Protein 3Q1N (pdb70)

Structure (mmCIF, N/CA/C/O backbone):
data_3Q1N
#
_entry.id   3Q1N
#
_cell.length_a   49.152
_cell.length_b   67.076
_cell.length_c   93.978
_cell.angle_alpha   90.00
_cell.angle_beta   90.00
_cell.angle_gamma   90.00
#
_symmetry.space_group_name_H-M   'P 21 21 21'
#
loop_
_entity.id
_entity.type
_entity.pdbx_description
1 polymer 'Galactose mutarotase related enzyme'
2 non-polymer 'NITRATE ION'
3 non-polymer 'CHLORIDE ION'
4 non-polymer 1,2-ETHANEDIOL
5 water water
#
loop_
_atom_site.group_PDB
_atom_site.id
_atom_site.type_symbol
_atom_site.label_atom_id
_atom_site.label_alt_id
_atom_site.label_comp_id
_atom_site.label_asym_id
_atom_site.label_entity_id
_atom_site.label_seq_id
_atom_site.pdbx_PDB_ins_code
_atom_site.Cartn_x
_atom_site.Cartn_y
_atom_site.Cartn_z
_atom_site.occupancy
_atom_site.B_iso_or_equiv
_atom_site.auth_seq_id
_atom_site.auth_comp_id
_atom_site.auth_asym_id
_atom_site.auth_atom_id
_atom_site.pdbx_PDB_model_num
ATOM 1 N N . GLY A 1 1 ? 11.289 23.300 35.300 1.00 28.94 0 GLY A N 1
ATOM 2 C CA . GLY A 1 1 ? 12.625 23.980 35.342 1.00 28.24 0 GLY A CA 1
ATOM 3 C C . GLY A 1 1 ? 12.639 25.145 34.341 1.00 27.79 0 GLY A C 1
ATOM 4 O O . GLY A 1 1 ? 12.425 24.960 33.145 1.00 26.61 0 GLY A O 1
ATOM 18 N N . ILE A 1 3 ? 14.407 29.329 33.578 1.00 24.22 2 ILE A N 1
ATOM 19 C CA . ILE A 1 3 ? 15.483 30.235 33.823 1.00 22.75 2 ILE A CA 1
ATOM 20 C C . ILE A 1 3 ? 14.938 31.628 33.519 1.00 20.89 2 ILE A C 1
ATOM 21 O O . ILE A 1 3 ? 14.213 31.836 32.525 1.00 20.28 2 ILE A O 1
ATOM 26 N N . THR A 1 4 ? 15.294 32.582 34.348 1.00 18.60 3 THR A N 1
ATOM 27 C CA . THR A 1 4 ? 14.972 33.961 34.018 1.00 18.18 3 THR A CA 1
ATOM 28 C C . THR A 1 4 ? 16.249 34.757 33.737 1.00 17.11 3 THR A C 1
ATOM 29 O O . THR A 1 4 ? 17.300 34.502 34.333 1.00 17.67 3 THR A O 1
ATOM 33 N N . ILE A 1 5 ? 16.151 35.693 32.808 1.00 16.16 4 ILE A N 1
ATOM 34 C CA . ILE A 1 5 ? 17.192 36.689 32.582 1.00 15.56 4 ILE A CA 1
ATOM 35 C C . ILE A 1 5 ? 16.513 38.025 32.620 1.00 15.93 4 ILE A C 1
ATOM 36 O O . ILE A 1 5 ? 15.295 38.129 32.435 1.00 15.87 4 ILE A O 1
ATOM 41 N N . GLU A 1 6 ? 17.285 39.063 32.870 1.00 15.99 5 GLU A N 1
ATOM 42 C CA . GLU A 1 6 ? 16.699 40.398 32.977 1.00 16.20 5 GLU A CA 1
ATOM 43 C C . GLU A 1 6 ? 17.726 41.476 32.939 1.00 15.97 5 GLU A C 1
ATOM 44 O O . GLU A 1 6 ? 18.901 41.248 33.228 1.00 15.65 5 GLU A O 1
ATOM 50 N N . ASN A 1 7 ? 17.281 42.651 32.523 1.00 15.99 6 ASN A N 1
ATOM 51 C CA . ASN A 1 7 ? 18.091 43.858 32.654 1.00 15.97 6 ASN A CA 1
ATOM 52 C C . ASN A 1 7 ? 17.186 44.951 33.214 1.00 16.01 6 ASN A C 1
ATOM 53 O O . ASN A 1 7 ? 16.120 44.666 33.788 1.00 15.83 6 ASN A O 1
ATOM 58 N N . SER A 1 8 ? 17.585 46.212 33.127 1.00 15.71 7 SER A N 1
ATOM 59 C CA . SER A 1 8 ? 16.784 47.267 33.741 1.00 16.62 7 SER A CA 1
ATOM 60 C C . SER A 1 8 ? 15.398 47.435 33.080 1.00 16.23 7 SER A C 1
ATOM 61 O O . SER A 1 8 ? 14.458 47.861 33.734 1.00 16.16 7 SER A O 1
ATOM 64 N N . LYS A 1 9 ? 15.325 47.145 31.786 1.00 15.59 8 LYS A N 1
ATOM 65 C CA . LYS A 1 9 ? 14.081 47.350 31.004 1.00 16.20 8 LYS A CA 1
ATOM 66 C C . LYS A 1 9 ? 13.174 46.111 30.877 1.00 16.44 8 LYS A C 1
ATOM 67 O O . LYS A 1 9 ? 11.934 46.252 30.730 1.00 16.20 8 LYS A O 1
ATOM 73 N N . PHE A 1 10 ? 13.765 44.918 30.887 1.00 15.59 9 PHE A N 1
ATOM 74 C CA . PHE A 1 10 ? 13.069 43.703 30.397 1.00 15.22 9 PHE A CA 1
ATOM 75 C C . PHE A 1 10 ? 13.341 42.502 31.307 1.00 14.89 9 PHE A C 1
ATOM 76 O O . PHE A 1 10 ? 14.404 42.430 31.927 1.00 15.07 9 PHE A O 1
ATOM 84 N N . LYS A 1 11 ? 12.392 41.571 31.372 1.00 14.79 10 LYS A N 1
ATOM 85 C CA . LYS A 1 11 ? 12.605 40.261 31.960 1.00 14.91 10 LYS A CA 1
ATOM 86 C C . LYS A 1 11 ? 12.082 39.178 31.010 1.00 14.82 10 LYS A C 1
ATOM 87 O O . LYS A 1 11 ? 11.018 39.357 30.406 1.00 15.23 10 LYS A O 1
ATOM 93 N N . ALA A 1 12 ? 12.812 38.076 30.909 1.00 14.56 11 ALA A N 1
ATOM 94 C CA . ALA A 1 12 ? 12.400 36.940 30.055 1.00 14.53 11 ALA A CA 1
ATOM 95 C C . ALA A 1 12 ? 12.435 35.668 30.913 1.00 15.18 11 ALA A C 1
ATOM 96 O O . ALA A 1 12 ? 13.322 35.497 31.785 1.00 15.14 11 ALA A O 1
ATOM 98 N N . GLY A 1 13 ? 11.481 34.776 30.661 1.00 15.23 12 GLY A N 1
ATOM 99 C CA . GLY A 1 13 ? 11.456 33.456 31.282 1.00 15.52 12 GLY A CA 1
ATOM 100 C C . GLY A 1 13 ? 11.520 32.431 30.175 1.00 15.87 12 GLY A C 1
ATOM 101 O O . GLY A 1 13 ? 10.816 32.570 29.152 1.00 15.85 12 GLY A O 1
ATOM 102 N N . ILE A 1 14 ? 12.436 31.473 30.343 1.00 15.70 13 ILE A N 1
ATOM 103 C CA A ILE A 1 14 ? 12.700 30.453 29.327 0.50 15.99 13 ILE A CA 1
ATOM 104 C CA B ILE A 1 14 ? 12.717 30.474 29.334 0.50 16.14 13 ILE A CA 1
ATOM 105 C C . ILE A 1 14 ? 12.699 29.093 29.998 1.00 16.02 13 ILE A C 1
ATOM 106 O O . ILE A 1 14 ? 13.399 28.875 30.994 1.00 17.05 13 ILE A O 1
ATOM 115 N N . ALA A 1 15 ? 11.925 28.176 29.445 1.00 15.81 14 ALA A N 1
ATOM 116 C CA . ALA A 1 15 ? 11.833 26.810 29.971 1.00 15.94 14 ALA A CA 1
ATOM 117 C C . ALA A 1 15 ? 12.980 25.962 29.472 1.00 16.27 14 ALA A C 1
ATOM 118 O O . ALA A 1 15 ? 13.341 26.007 28.277 1.00 15.83 14 ALA A O 1
ATOM 120 N N . GLU A 1 16 ? 13.562 25.181 30.380 1.00 16.64 15 GLU A N 1
ATOM 121 C CA . GLU A 1 16 ? 14.584 24.233 29.997 1.00 16.90 15 GLU A CA 1
ATOM 122 C C . GLU A 1 16 ? 14.021 23.256 28.993 1.00 15.60 15 GLU A C 1
ATOM 123 O O . GLU A 1 16 ? 14.694 22.877 28.041 1.00 14.58 15 GLU A O 1
ATOM 129 N N . ARG A 1 17 ? 12.753 22.901 29.147 1.00 15.68 16 ARG A N 1
ATOM 130 C CA . ARG A 1 17 ? 12.083 22.056 28.156 1.00 15.32 16 ARG A CA 1
ATOM 131 C C . ARG A 1 17 ? 11.919 22.805 26.827 1.00 15.40 16 ARG A C 1
ATOM 132 O O . ARG A 1 17 ? 11.266 23.840 26.774 1.00 15.25 16 ARG A O 1
ATOM 140 N N . GLY A 1 18 ? 12.609 22.318 25.797 1.00 14.70 17 GLY A N 1
ATOM 141 C CA . GLY A 1 18 ? 12.603 22.936 24.467 1.00 14.53 17 GLY A CA 1
ATOM 142 C C . GLY A 1 18 ? 13.271 24.325 24.395 1.00 14.26 17 GLY A C 1
ATOM 143 O O . GLY A 1 18 ? 13.129 24.997 23.392 1.00 13.58 17 GLY A O 1
ATOM 144 N N . ALA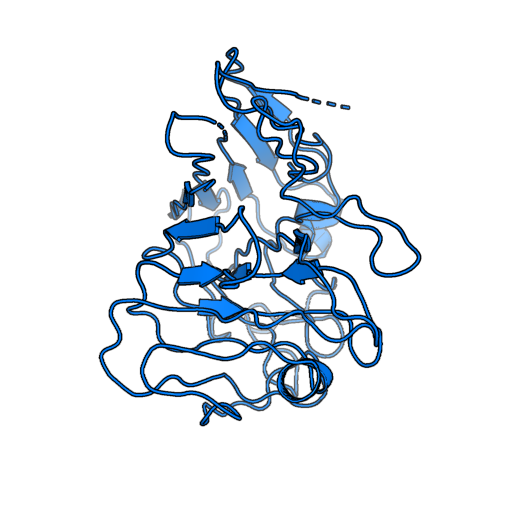 A 1 19 ? 14.029 24.725 25.422 1.00 13.99 18 ALA A N 1
ATOM 145 C CA . ALA A 1 19 ? 14.593 26.094 25.481 1.00 13.81 18 ALA A CA 1
ATOM 146 C C . ALA A 1 19 ? 13.543 27.113 25.041 1.00 13.77 18 ALA A C 1
ATOM 147 O O . ALA A 1 19 ? 13.805 28.051 24.257 1.00 14.32 18 ALA A O 1
ATOM 149 N N . GLU A 1 20 ? 12.331 26.944 25.578 1.00 14.77 19 GLU A N 1
ATOM 150 C CA . GLU A 1 20 ? 11.164 27.651 25.056 1.00 14.83 19 GLU A CA 1
ATOM 151 C C . GLU A 1 20 ? 10.988 28.984 25.759 1.00 14.78 19 GLU A C 1
ATOM 152 O O . GLU A 1 20 ? 10.760 29.020 26.981 1.00 14.17 19 GLU A O 1
ATOM 158 N N . LEU A 1 21 ? 11.101 30.077 25.027 1.00 14.06 20 LEU A N 1
ATOM 159 C CA . LEU A 1 21 ? 10.736 31.374 25.600 1.00 14.99 20 LEU A CA 1
ATOM 160 C C . LEU A 1 21 ? 9.262 31.351 25.989 1.00 15.00 20 LEU A C 1
ATOM 161 O O . LEU A 1 21 ? 8.404 31.020 25.163 1.00 15.50 20 LEU A O 1
ATOM 166 N N . GLN A 1 22 ? 8.959 31.695 27.229 1.00 15.88 21 GLN A N 1
ATOM 167 C CA . GLN A 1 22 ? 7.558 31.651 27.674 1.00 16.44 21 GLN A CA 1
ATOM 168 C C . GLN A 1 22 ? 7.013 33.003 28.100 1.00 16.87 21 GLN A C 1
ATOM 169 O O . GLN A 1 22 ? 5.798 33.180 28.142 1.00 17.73 21 GLN A O 1
ATOM 175 N N . SER A 1 23 ? 7.894 33.935 28.414 1.00 16.14 22 SER A N 1
ATOM 176 C CA A SER A 1 23 ? 7.500 35.250 28.903 0.50 16.91 22 SER A CA 1
ATOM 177 C CA B SER A 1 23 ? 7.500 35.247 28.902 0.50 16.96 22 SER A CA 1
ATOM 178 C C . SER A 1 23 ? 8.558 36.289 28.547 1.00 16.80 22 SER A C 1
ATOM 179 O O . SER A 1 23 ? 9.772 36.004 28.571 1.00 17.06 22 SER A O 1
ATOM 184 N N . LEU A 1 24 ? 8.096 37.490 28.228 1.00 16.76 23 LEU A N 1
ATOM 185 C CA . LEU A 1 24 ? 8.963 38.598 27.872 1.00 17.19 23 LEU A CA 1
ATOM 186 C C . LEU A 1 24 ? 8.228 39.878 28.225 1.00 16.85 23 LEU A C 1
ATOM 187 O O . LEU A 1 24 ? 7.173 40.191 27.669 1.00 16.30 23 LEU A O 1
ATOM 192 N N . VAL A 1 25 ? 8.756 40.585 29.201 1.00 17.20 24 VAL A N 1
ATOM 193 C CA . VAL A 1 25 ? 7.999 41.592 29.904 1.00 17.22 24 VAL A CA 1
ATOM 194 C C . VAL A 1 25 ? 8.727 42.910 29.858 1.00 17.63 24 VAL A C 1
ATOM 195 O O . VAL A 1 25 ? 9.937 42.958 30.092 1.00 17.80 24 VAL A O 1
ATOM 199 N N . ASN A 1 26 ? 7.977 43.950 29.502 1.00 17.68 25 ASN A N 1
ATOM 200 C CA A ASN A 1 26 ? 8.429 45.331 29.644 0.50 17.90 25 ASN A CA 1
ATOM 201 C CA B ASN A 1 26 ? 8.441 45.336 29.644 0.50 18.36 25 ASN A CA 1
ATOM 202 C C . ASN A 1 26 ? 8.234 45.766 31.089 1.00 18.89 25 ASN A C 1
ATOM 203 O O . ASN A 1 26 ? 7.081 45.900 31.558 1.00 18.95 25 ASN A O 1
ATOM 212 N N . LYS A 1 27 ? 9.339 45.961 31.833 1.00 19.35 26 LYS A N 1
ATOM 213 C CA . LYS A 1 27 ? 9.245 46.256 33.271 1.00 20.49 26 LYS A CA 1
ATOM 214 C C . LYS A 1 27 ? 8.578 47.592 33.572 1.00 21.45 26 LYS A C 1
ATOM 215 O O . LYS A 1 27 ? 7.929 47.716 34.576 1.00 23.77 26 LYS A O 1
ATOM 221 N N . ALA A 1 28 ? 8.744 48.576 32.702 1.00 22.65 27 ALA A N 1
ATOM 222 C CA . ALA A 1 28 ? 8.173 49.923 32.937 1.00 23.69 27 ALA A CA 1
ATOM 223 C C . ALA A 1 28 ? 6.660 49.912 33.179 1.00 24.98 27 ALA A C 1
ATOM 224 O O . ALA A 1 28 ? 6.135 50.733 33.970 1.00 25.96 27 ALA A O 1
ATOM 226 N N . ASP A 1 29 ? 5.943 49.004 32.526 1.00 24.10 28 ASP A N 1
ATOM 227 C CA . ASP A 1 29 ? 4.482 48.900 32.737 1.00 25.03 28 ASP A CA 1
ATOM 228 C C . ASP A 1 29 ? 3.985 47.472 32.940 1.00 24.90 28 ASP A C 1
ATOM 229 O O . ASP A 1 29 ? 2.773 47.207 32.891 1.00 25.38 28 ASP A O 1
ATOM 234 N N . ASN A 1 30 ? 4.917 46.546 33.189 1.00 23.91 29 ASN A N 1
ATOM 235 C CA . ASN A 1 30 ? 4.618 45.132 33.316 1.00 23.75 29 ASN A CA 1
ATOM 236 C C . ASN A 1 30 ? 3.853 44.504 32.125 1.00 22.61 29 ASN A C 1
ATOM 237 O O . ASN A 1 30 ? 3.148 43.500 32.286 1.00 24.06 29 ASN A O 1
ATOM 242 N N . TYR A 1 31 ? 4.052 45.046 30.945 1.00 20.94 30 TYR A N 1
ATOM 243 C CA . TYR A 1 31 ? 3.407 44.502 29.734 1.00 19.81 30 TYR A CA 1
ATOM 244 C C . TYR A 1 31 ? 4.054 43.196 29.267 1.00 18.97 30 TYR A C 1
ATOM 245 O O . TYR A 1 31 ? 5.274 43.136 29.093 1.00 18.15 30 TYR A O 1
ATOM 254 N N . GLU A 1 32 ? 3.219 42.188 29.013 1.00 18.22 31 GLU A N 1
ATOM 255 C CA . GLU A 1 32 ? 3.654 40.900 28.487 1.00 17.52 31 GLU A CA 1
ATOM 256 C C . GLU A 1 32 ? 3.539 40.835 26.958 1.00 16.81 31 GLU A C 1
ATOM 257 O O . GLU A 1 32 ? 2.422 40.905 26.410 1.00 18.40 31 GLU A O 1
ATOM 263 N N . TYR A 1 33 ? 4.686 40.685 26.293 1.00 15.90 32 TYR A N 1
ATOM 264 C CA . TYR A 1 33 ? 4.720 40.635 24.834 1.00 15.16 32 TYR A CA 1
ATOM 265 C C . TYR A 1 33 ? 4.300 39.286 24.284 1.00 14.80 32 TYR A C 1
ATOM 266 O O . TYR A 1 33 ? 3.756 39.214 23.187 1.00 15.11 32 TYR A O 1
ATOM 275 N N . VAL A 1 34 ? 4.599 38.228 25.024 1.00 14.91 33 VAL A N 1
ATOM 276 C CA . VAL A 1 34 ? 4.447 36.823 24.584 1.00 15.29 33 VAL A CA 1
ATOM 277 C C . VAL A 1 34 ? 3.180 36.152 25.132 1.00 15.91 33 VAL A C 1
ATOM 278 O O . VAL A 1 34 ? 2.826 36.309 26.303 1.00 16.63 33 VAL A O 1
ATOM 282 N N . TRP A 1 35 ? 2.471 35.460 24.251 1.00 16.39 34 TRP A N 1
ATOM 283 C CA . TRP A 1 35 ? 1.263 34.710 24.590 1.00 17.09 34 TRP A CA 1
ATOM 284 C C . TRP A 1 35 ? 1.493 33.842 25.831 1.00 18.40 34 TRP A C 1
ATOM 285 O O . TRP A 1 35 ? 2.516 33.175 25.969 1.00 16.70 34 TRP A O 1
ATOM 296 N N . THR A 1 36 ? 0.511 33.902 26.732 1.00 20.46 35 THR A N 1
ATOM 297 C CA . THR A 1 36 ? 0.555 33.223 28.027 1.00 22.31 35 THR A CA 1
ATOM 298 C C . THR A 1 36 ? 0.209 31.738 27.994 1.00 23.20 35 THR A C 1
ATOM 299 O O . THR A 1 36 ? 0.284 31.087 29.021 1.00 22.67 35 THR A O 1
ATOM 303 N N . GLY A 1 37 ? -0.121 31.187 26.834 1.00 23.98 36 GLY A N 1
ATOM 304 C CA . GLY A 1 37 ? -0.421 29.764 26.720 1.00 25.42 36 GLY A CA 1
ATOM 305 C C . GLY A 1 37 ? -1.771 29.319 27.284 1.00 26.91 36 GLY A C 1
ATOM 306 O O . GLY A 1 37 ? -1.928 28.160 27.653 1.00 27.56 36 GLY A O 1
ATOM 307 N N . ASP A 1 38 ? -2.741 30.224 27.328 1.00 28.40 37 ASP A N 1
ATOM 308 C CA . ASP A 1 38 ? -4.139 29.887 27.638 1.00 29.62 37 ASP A CA 1
ATOM 309 C C . ASP A 1 38 ? -4.669 28.867 26.621 1.00 29.64 37 ASP A C 1
ATOM 310 O O . ASP A 1 38 ? -4.868 29.204 25.435 1.00 28.66 37 ASP A O 1
ATOM 315 N N . LYS A 1 39 ? -4.912 27.637 27.104 1.00 30.07 38 LYS A N 1
ATOM 316 C CA . LYS A 1 39 ? -5.370 26.504 26.280 1.00 31.41 38 LYS A CA 1
ATOM 317 C C . LYS A 1 39 ? -6.740 26.696 25.583 1.00 31.31 38 LYS A C 1
ATOM 318 O O . LYS A 1 39 ? -7.105 25.920 24.706 1.00 31.63 38 LYS A O 1
ATOM 324 N N . THR A 1 40 ? -7.472 27.726 25.974 1.00 31.42 39 THR A N 1
ATOM 325 C CA . THR A 1 40 ? -8.658 28.149 25.234 1.00 31.36 39 THR A CA 1
ATOM 326 C C . THR A 1 40 ? -8.322 28.349 23.746 1.00 29.93 39 THR A C 1
ATOM 327 O O . THR A 1 40 ? -9.095 27.944 22.874 1.00 29.93 39 THR A O 1
ATOM 331 N N . PHE A 1 41 ? -7.125 28.890 23.471 1.00 27.41 40 PHE A N 1
ATOM 332 C CA . PHE A 1 41 ? -6.686 29.194 22.101 1.00 26.03 40 PHE A CA 1
ATOM 333 C C . PHE A 1 41 ? -5.440 28.436 21.658 1.00 24.70 40 PHE A C 1
ATOM 334 O O . PHE A 1 41 ? -5.388 27.939 20.541 1.00 24.73 40 PHE A O 1
ATOM 342 N N . TRP A 1 42 ? -4.426 28.378 22.519 1.00 23.36 41 TRP A N 1
ATOM 343 C CA . TRP A 1 42 ? -3.186 27.682 22.174 1.00 22.10 41 TRP A CA 1
ATOM 344 C C . TRP A 1 42 ? -2.348 27.484 23.419 1.00 21.33 41 TRP A C 1
ATOM 345 O O . TRP A 1 42 ? -2.076 28.428 24.133 1.00 20.80 41 TRP A O 1
ATOM 356 N N . ASN A 1 43 ? -1.947 26.260 23.696 1.00 20.57 42 ASN A N 1
ATOM 357 C CA . ASN A 1 43 ? -1.313 25.974 24.954 1.00 20.80 42 ASN A CA 1
ATOM 358 C C . ASN A 1 43 ? 0.209 26.085 24.969 1.00 20.27 42 ASN A C 1
ATOM 359 O O . ASN A 1 43 ? 0.833 25.580 25.894 1.00 21.36 42 ASN A O 1
ATOM 364 N N . ARG A 1 44 ? 0.800 26.718 23.944 1.00 18.75 43 ARG A N 1
ATOM 365 C CA . ARG A 1 44 ? 2.243 26.941 23.922 1.00 17.85 43 ARG A CA 1
ATOM 366 C C . ARG A 1 44 ? 2.552 28.439 23.853 1.00 16.96 43 ARG A C 1
ATOM 367 O O . ARG A 1 44 ? 1.620 29.264 23.907 1.00 17.17 43 ARG A O 1
ATOM 375 N N . HIS A 1 45 ? 3.839 28.790 23.789 1.00 15.34 44 HIS A N 1
ATOM 376 C CA . HIS A 1 45 ? 4.216 30.214 23.839 1.00 15.38 44 HIS A CA 1
ATOM 377 C C . HIS A 1 45 ? 5.093 30.590 22.623 1.00 15.13 44 HIS A C 1
ATOM 378 O O . HIS A 1 45 ? 4.764 31.485 21.857 1.00 13.99 44 HIS A O 1
ATOM 385 N N . ALA A 1 46 ? 6.223 29.906 22.483 1.00 14.19 45 ALA A N 1
ATOM 386 C CA . ALA A 1 46 ? 7.209 30.227 21.428 1.00 14.13 45 ALA A CA 1
ATOM 387 C C . ALA A 1 46 ? 8.170 29.060 21.159 1.00 14.36 45 ALA A C 1
ATOM 388 O O . ALA A 1 46 ? 9.401 29.174 21.407 1.00 14.12 45 ALA A O 1
ATOM 390 N N . PRO A 1 47 ? 7.624 27.933 20.680 1.00 14.81 46 PRO A N 1
ATOM 391 C CA . PRO A 1 47 ? 8.506 26.785 20.489 1.00 14.81 46 PRO A CA 1
ATOM 392 C C . PRO A 1 47 ? 9.613 26.931 19.445 1.00 14.98 46 PRO A C 1
ATOM 393 O O . PRO A 1 47 ? 9.487 27.683 18.439 1.00 14.47 46 PRO A O 1
ATOM 397 N N . ILE A 1 48 ? 10.673 26.149 19.689 1.00 13.91 47 ILE A N 1
ATOM 398 C CA A ILE A 1 48 ? 11.706 25.930 18.699 0.75 14.26 47 ILE A CA 1
ATOM 399 C CA B ILE A 1 48 ? 11.691 25.953 18.681 0.25 14.29 47 ILE A CA 1
ATOM 400 C C . ILE A 1 48 ? 11.298 24.755 17.829 1.00 14.76 47 ILE A C 1
ATOM 401 O O . ILE A 1 48 ? 10.792 23.733 18.350 1.00 15.66 47 ILE A O 1
ATOM 410 N N . LEU A 1 49 ? 11.512 24.893 16.524 1.00 14.09 48 LEU A N 1
ATOM 411 C CA . LEU A 1 49 ? 11.117 23.905 15.500 1.00 14.55 48 LEU A CA 1
ATOM 412 C C . LEU A 1 49 ? 12.393 23.334 14.891 1.00 14.21 48 LEU A C 1
ATOM 413 O O . LEU A 1 49 ? 13.086 24.009 14.150 1.00 13.95 48 LEU A O 1
ATOM 418 N N . PHE A 1 50 ? 12.724 22.094 15.239 1.00 13.97 49 PHE A N 1
ATOM 419 C CA . PHE A 1 50 ? 13.927 21.442 14.689 1.00 13.56 49 PHE A CA 1
ATOM 420 C C . PHE A 1 50 ? 13.755 19.943 14.852 1.00 13.50 49 PHE A C 1
ATOM 421 O O . PHE A 1 50 ? 13.261 19.518 15.858 1.00 12.91 49 PHE A O 1
ATOM 429 N N . PRO A 1 51 ? 14.177 19.151 13.852 1.00 12.68 50 PRO A N 1
ATOM 430 C CA . PRO A 1 51 ? 14.784 19.454 12.560 1.00 12.91 50 PRO A CA 1
ATOM 431 C C . PRO A 1 51 ? 13.779 19.606 11.407 1.00 12.89 50 PRO A C 1
ATOM 432 O O . PRO A 1 51 ? 14.177 19.589 10.243 1.00 13.08 50 PRO A O 1
ATOM 436 N N . SER A 1 52 ? 12.494 19.702 11.727 1.00 12.91 51 SER A N 1
ATOM 437 C CA A SER A 1 52 ? 11.442 19.928 10.734 0.50 13.22 51 SER A CA 1
ATOM 438 C CA B SER A 1 52 ? 11.452 19.969 10.714 0.50 13.51 51 SER A CA 1
ATOM 439 C C . SER A 1 52 ? 10.556 21.098 11.210 1.00 14.50 51 SER A C 1
ATOM 440 O O . SER A 1 52 ? 10.369 21.277 12.414 1.00 14.80 51 SER A O 1
ATOM 445 N N . ILE A 1 53 ? 10.023 21.846 10.271 1.00 14.79 52 ILE A N 1
ATOM 446 C CA . ILE A 1 53 ? 9.024 22.876 10.499 1.00 15.45 52 ILE A CA 1
ATOM 447 C C . ILE A 1 53 ? 7.703 22.359 9.977 1.00 15.43 52 ILE A C 1
ATOM 448 O O . ILE A 1 53 ? 7.607 21.848 8.868 1.00 17.01 52 ILE A O 1
ATOM 453 N N . GLY A 1 54 ? 6.648 22.470 10.774 1.00 16.15 53 GLY A N 1
ATOM 454 C CA . GLY A 1 54 ? 5.356 22.041 10.284 1.00 16.45 53 GLY A CA 1
ATOM 455 C C . GLY A 1 54 ? 5.198 20.544 10.192 1.00 16.04 53 GLY A C 1
ATOM 456 O O . GLY A 1 54 ? 5.883 19.788 10.877 1.00 16.55 53 GLY A O 1
ATOM 457 N N . LYS A 1 55 ? 4.293 20.122 9.321 1.00 16.01 54 LYS A N 1
ATOM 458 C CA A LYS A 1 55 ? 3.944 18.715 9.200 0.50 16.15 54 LYS A CA 1
ATOM 459 C CA B LYS A 1 55 ? 3.952 18.730 9.197 0.50 16.32 54 LYS A CA 1
ATOM 460 C C . LYS A 1 55 ? 4.788 18.044 8.107 1.00 16.02 54 LYS A C 1
ATOM 461 O O . LYS A 1 55 ? 5.213 18.687 7.179 1.00 15.92 54 LYS A O 1
ATOM 472 N N . SER A 1 56 ? 4.993 16.749 8.272 1.00 16.63 55 SER A N 1
ATOM 473 C CA . SER A 1 56 ? 5.653 15.864 7.339 1.00 17.04 55 SER A CA 1
ATOM 474 C C . SER A 1 56 ? 4.608 14.981 6.635 1.00 17.08 55 SER A C 1
ATOM 475 O O . SER A 1 56 ? 3.643 14.531 7.274 1.00 18.17 55 SER A O 1
ATOM 478 N N . ASN A 1 57 ? 4.816 14.728 5.342 1.00 16.97 56 ASN A N 1
ATOM 479 C CA . ASN A 1 57 ? 3.866 13.941 4.540 1.00 17.34 56 ASN A CA 1
ATOM 480 C C . ASN A 1 57 ? 3.724 12.555 5.190 1.00 17.95 56 ASN A C 1
ATOM 481 O O . ASN A 1 57 ? 4.718 11.835 5.358 1.00 18.42 56 ASN A O 1
ATOM 486 N N . GLN A 1 58 ? 2.484 12.214 5.575 1.00 18.33 57 GLN A N 1
ATOM 487 C CA . GLN A 1 58 ? 2.179 10.923 6.223 1.00 19.25 57 GLN A CA 1
ATOM 488 C C . GLN A 1 58 ? 3.089 10.662 7.425 1.00 18.65 57 GLN A C 1
ATOM 489 O O . GLN A 1 58 ? 3.470 9.508 7.665 1.00 19.29 57 GLN A O 1
ATOM 495 N N . ASP A 1 59 ? 3.409 11.748 8.105 1.00 18.75 58 ASP A N 1
ATOM 496 C CA . ASP A 1 59 ? 4.276 11.786 9.308 1.00 19.54 58 ASP A CA 1
ATOM 497 C C . ASP A 1 59 ? 5.555 10.987 9.136 1.00 18.65 58 ASP A C 1
ATOM 498 O O . ASP A 1 59 ? 6.034 10.295 10.053 1.00 18.92 58 ASP A O 1
ATOM 503 N N . GLN A 1 60 ? 6.138 11.102 7.958 1.00 18.02 59 GLN A N 1
ATOM 504 C CA . GLN A 1 60 ? 7.393 10.401 7.651 1.00 17.62 59 GLN A CA 1
ATOM 505 C C . GLN A 1 60 ? 8.146 11.164 6.566 1.00 16.91 59 GLN A C 1
ATOM 506 O O . GLN A 1 60 ? 7.656 12.181 6.024 1.00 16.84 59 GLN A O 1
ATOM 512 N N . TYR A 1 61 ? 9.365 10.718 6.306 1.00 16.86 60 TYR A N 1
ATOM 513 C CA . TYR A 1 61 ? 10.210 11.291 5.290 1.00 16.43 60 TYR A CA 1
ATOM 514 C C . TYR A 1 61 ? 11.269 10.310 4.864 1.00 16.57 60 TYR A C 1
ATOM 515 O O . TYR A 1 61 ? 11.367 9.211 5.405 1.00 16.19 60 TYR A O 1
ATOM 524 N N . ARG A 1 62 ? 12.061 10.700 3.885 1.00 16.51 61 ARG A N 1
ATOM 525 C CA . ARG A 1 62 ? 13.149 9.858 3.403 1.00 18.03 61 ARG A CA 1
ATOM 526 C C . ARG A 1 62 ? 14.525 10.481 3.620 1.00 18.12 61 ARG A C 1
ATOM 527 O O . ARG A 1 62 ? 14.689 11.721 3.589 1.00 17.13 61 ARG A O 1
ATOM 535 N N . LEU A 1 63 ? 15.509 9.591 3.801 1.00 18.98 62 LEU A N 1
ATOM 536 C CA . LEU A 1 63 ? 16.929 9.935 3.637 1.00 19.70 62 LEU A CA 1
ATOM 537 C C . LEU A 1 63 ? 17.439 9.020 2.550 1.00 21.48 62 LEU A C 1
ATOM 538 O O . LEU A 1 63 ? 17.713 7.841 2.798 1.00 21.86 62 LEU A O 1
ATOM 543 N N . GLY A 1 64 ? 17.505 9.545 1.339 1.00 22.80 63 GLY A N 1
ATOM 544 C CA . GLY A 1 64 ? 17.790 8.738 0.174 1.00 23.85 63 GLY A CA 1
ATOM 545 C C . GLY A 1 64 ? 16.675 7.728 0.038 1.00 25.08 63 GLY A C 1
ATOM 546 O O . GLY A 1 64 ? 15.502 8.105 -0.056 1.00 25.91 63 GLY A O 1
ATOM 547 N N . ALA A 1 65 ? 17.009 6.447 0.104 1.00 25.88 64 ALA A N 1
ATOM 548 C CA . ALA A 1 65 ? 15.994 5.407 -0.132 1.00 26.19 64 ALA A CA 1
ATOM 549 C C . ALA A 1 65 ? 15.342 4.889 1.159 1.00 26.48 64 ALA A C 1
ATOM 550 O O . ALA A 1 65 ? 14.356 4.137 1.064 1.00 27.06 64 ALA A O 1
ATOM 552 N N . LYS A 1 66 ? 15.828 5.334 2.326 1.00 25.30 65 LYS A N 1
ATOM 553 C CA A LYS A 1 66 ? 15.338 4.862 3.621 0.50 24.93 65 LYS A CA 1
ATOM 554 C CA B LYS A 1 66 ? 15.326 4.854 3.628 0.50 25.00 65 LYS A CA 1
ATOM 555 C C . LYS A 1 66 ? 14.244 5.782 4.183 1.00 24.16 65 LYS A C 1
ATOM 556 O O . LYS A 1 66 ? 14.324 7.004 4.048 1.00 23.30 65 LYS A O 1
ATOM 567 N N . THR A 1 67 ? 13.251 5.189 4.830 1.00 23.31 66 THR A N 1
ATOM 568 C CA . THR A 1 67 ? 12.131 5.941 5.428 1.00 22.47 66 THR A CA 1
ATOM 569 C C . THR A 1 67 ? 12.223 6.040 6.950 1.00 21.24 66 THR A C 1
ATOM 570 O O . THR A 1 67 ? 12.577 5.056 7.625 1.00 21.84 66 THR A O 1
ATOM 574 N N . TYR A 1 68 ? 11.977 7.244 7.478 1.00 19.14 67 TYR A N 1
ATOM 575 C CA . TYR A 1 68 ? 11.912 7.489 8.936 1.00 18.54 67 TYR A CA 1
ATOM 576 C C . TYR A 1 68 ? 10.637 8.238 9.307 1.00 17.39 67 TYR A C 1
ATOM 577 O O . TYR A 1 68 ? 10.088 8.984 8.487 1.00 17.54 67 TYR A O 1
ATOM 586 N N . PRO A 1 69 ? 10.183 8.079 10.560 1.00 17.58 68 PRO A N 1
ATOM 587 C CA . PRO A 1 69 ? 9.047 8.813 11.080 1.00 16.83 68 PRO A CA 1
ATOM 588 C C . PRO A 1 69 ? 9.479 10.204 11.528 1.00 16.83 68 PRO A C 1
ATOM 589 O O . PRO A 1 69 ? 10.631 10.399 11.943 1.00 15.50 68 PRO A O 1
ATOM 601 N N . SER A 1 71 ? 7.772 13.751 13.611 1.00 15.66 70 SER A N 1
ATOM 602 C CA . SER A 1 71 ? 6.664 14.384 14.288 1.00 16.39 70 SER A CA 1
ATOM 603 C C . SER A 1 71 ? 6.443 15.782 13.712 1.00 15.78 70 SER A C 1
ATOM 604 O O . SER A 1 71 ? 7.385 16.409 13.226 1.00 15.59 70 SER A O 1
ATOM 607 N N . GLN A 1 72 ? 5.206 16.243 13.771 1.00 15.99 71 GLN A N 1
ATOM 608 C CA . GLN A 1 72 ? 4.896 17.625 13.418 1.00 15.53 71 GLN A CA 1
ATOM 609 C C . GLN A 1 72 ? 5.679 18.573 14.351 1.00 16.63 71 GLN A C 1
ATOM 610 O O . GLN A 1 72 ? 5.823 18.296 15.519 1.00 16.59 71 GLN A O 1
ATOM 616 N N . HIS A 1 73 ? 6.173 19.680 13.811 1.00 16.55 72 HIS A N 1
ATOM 617 C CA . HIS A 1 73 ? 6.965 20.685 14.493 1.00 16.49 72 HIS A CA 1
ATOM 618 C C . HIS A 1 73 ? 8.369 20.160 14.914 1.00 16.77 72 HIS A C 1
ATOM 619 O O . HIS A 1 73 ? 9.053 20.812 15.703 1.00 17.48 72 HIS A O 1
ATOM 626 N N . GLY A 1 74 ? 8.786 19.000 14.419 1.00 16.37 73 GLY A N 1
ATOM 627 C CA . GLY A 1 74 ? 10.086 18.456 14.796 1.00 15.53 73 GLY A CA 1
ATOM 628 C C . GLY A 1 74 ? 10.032 17.841 16.195 1.00 15.08 73 GLY A C 1
ATOM 629 O O . GLY A 1 74 ? 8.982 17.344 16.628 1.00 16.29 73 GLY A O 1
ATOM 630 N N . PHE A 1 75 ? 11.177 17.792 16.855 1.00 14.05 74 PHE A N 1
ATOM 631 C CA . PHE A 1 75 ? 11.265 17.193 18.173 1.00 13.94 74 PHE A CA 1
ATOM 632 C C . PHE A 1 75 ? 12.136 17.904 19.216 1.00 13.84 74 PHE A C 1
ATOM 633 O O . PHE A 1 75 ? 12.108 17.524 20.387 1.00 13.99 74 PHE A O 1
ATOM 641 N N . ALA A 1 76 ? 12.838 18.963 18.838 1.00 13.20 75 ALA A N 1
ATOM 642 C CA . ALA A 1 76 ? 13.679 19.706 19.810 1.00 13.77 75 ALA A CA 1
ATOM 643 C C . ALA A 1 76 ? 12.793 20.252 20.956 1.00 13.33 75 ALA A C 1
ATOM 644 O O . ALA A 1 76 ? 13.221 20.351 22.093 1.00 13.71 75 ALA A O 1
ATOM 646 N N . ARG A 1 77 ? 11.575 20.653 20.619 1.00 14.34 76 ARG A N 1
ATOM 647 C CA . ARG A 1 77 ? 10.647 21.246 21.550 1.00 14.74 76 ARG A CA 1
ATOM 648 C C . ARG A 1 77 ? 10.231 20.222 22.594 1.00 15.42 76 ARG A C 1
ATOM 649 O O . ARG A 1 77 ? 9.673 20.581 23.637 1.00 15.21 76 ARG A O 1
ATOM 657 N N . ASP A 1 78 ? 10.456 18.930 22.316 1.00 14.46 77 ASP A N 1
ATOM 658 C CA . ASP A 1 78 ? 9.989 17.861 23.228 1.00 15.68 77 ASP A CA 1
ATOM 659 C C . ASP A 1 78 ? 10.950 17.410 24.323 1.00 15.74 77 ASP A C 1
ATOM 660 O O . ASP A 1 78 ? 10.554 16.624 25.189 1.00 15.67 77 ASP A O 1
ATOM 665 N N . TYR A 1 79 ? 12.203 17.872 24.247 1.00 15.11 78 TYR A N 1
ATOM 666 C CA . TYR A 1 79 ? 13.241 17.458 25.186 1.00 15.32 78 TYR A CA 1
ATOM 667 C C . TYR A 1 79 ? 13.948 18.656 25.836 1.00 14.94 78 TYR A C 1
ATOM 668 O O . TYR A 1 79 ? 13.883 19.793 25.358 1.00 15.29 78 TYR A O 1
ATOM 677 N N . ASP A 1 80 ? 14.532 18.414 27.011 1.00 15.43 79 ASP A N 1
ATOM 678 C CA . ASP A 1 80 ? 15.194 19.467 27.758 1.00 15.54 79 ASP A CA 1
ATOM 679 C C . ASP A 1 80 ? 16.481 19.879 27.052 1.00 15.70 79 ASP A C 1
ATOM 680 O O . ASP A 1 80 ? 17.041 19.129 26.236 1.00 15.87 79 ASP A O 1
ATOM 685 N N . PHE A 1 81 ? 16.888 21.109 27.340 1.00 15.12 80 PHE A N 1
ATOM 686 C CA . PHE A 1 81 ? 18.212 21.624 26.983 1.00 15.64 80 PHE A CA 1
ATOM 687 C C . PHE A 1 81 ? 18.981 21.855 28.272 1.00 16.33 80 PHE A C 1
ATOM 688 O O . PHE A 1 81 ? 18.394 22.237 29.302 1.00 17.31 80 PHE A O 1
ATOM 696 N N . ASP A 1 82 ? 20.285 21.607 28.247 1.00 16.60 81 ASP A N 1
ATOM 697 C CA . ASP A 1 82 ? 21.158 21.905 29.378 1.00 17.41 81 ASP A CA 1
ATOM 698 C C . ASP A 1 82 ? 21.480 23.389 29.423 1.00 16.80 81 ASP A C 1
ATOM 699 O O . ASP A 1 82 ? 21.641 24.021 28.391 1.00 16.96 81 ASP A O 1
ATOM 704 N N . VAL A 1 83 ? 21.640 23.928 30.636 1.00 16.63 82 VAL A N 1
ATOM 705 C CA . VAL A 1 83 ? 21.924 25.362 30.832 1.00 17.11 82 VAL A CA 1
ATOM 706 C C . VAL A 1 83 ? 23.443 25.593 31.069 1.00 17.55 82 VAL A C 1
ATOM 707 O O . VAL A 1 83 ? 24.124 24.828 31.770 1.00 16.91 82 VAL A O 1
ATOM 711 N N . SER A 1 84 ? 23.994 26.599 30.405 1.00 17.66 83 SER A N 1
ATOM 712 C CA . SER A 1 84 ? 25.370 26.987 30.607 1.00 17.83 83 SER A CA 1
ATOM 713 C C . SER A 1 84 ? 25.529 28.499 30.417 1.00 18.39 83 SER A C 1
ATOM 714 O O . SER A 1 84 ? 24.595 29.195 29.943 1.00 16.96 83 SER A O 1
ATOM 717 N N . ASP A 1 85 ? 26.688 29.010 30.830 1.00 19.05 84 ASP A N 1
ATOM 718 C CA . ASP A 1 85 ? 27.028 30.410 30.605 1.00 20.11 84 ASP A CA 1
ATOM 719 C C . ASP A 1 85 ? 25.901 31.369 31.038 1.00 18.91 84 ASP A C 1
ATOM 720 O O . ASP A 1 85 ? 25.540 32.319 30.311 1.00 20.10 84 ASP A O 1
ATOM 725 N N . LYS A 1 86 ? 25.360 31.117 32.225 1.00 18.92 85 LYS A N 1
ATOM 726 C CA A LYS A 1 86 ? 24.257 31.921 32.782 0.75 18.99 85 LYS A CA 1
ATOM 727 C CA B LYS A 1 86 ? 24.264 31.914 32.765 0.25 18.67 85 LYS A CA 1
ATOM 728 C C . LYS A 1 86 ? 24.794 33.170 33.465 1.00 18.97 85 LYS A C 1
ATOM 729 O O . LYS A 1 86 ? 25.627 33.091 34.371 1.00 18.76 85 LYS A O 1
ATOM 740 N N . SER A 1 87 ? 24.364 34.325 32.985 1.00 17.87 86 SER A N 1
ATOM 741 C CA . SER A 1 87 ? 24.614 35.606 33.662 1.00 18.50 86 SER A CA 1
ATOM 742 C C . SER A 1 87 ? 23.256 36.235 33.907 1.00 17.84 86 SER A C 1
ATOM 743 O O . SER A 1 87 ? 22.238 35.622 33.606 1.00 16.45 86 SER A O 1
ATOM 746 N N . ASP A 1 88 ? 23.216 37.457 34.441 1.00 17.45 87 ASP A N 1
ATOM 747 C CA A ASP A 1 88 ? 21.928 38.030 34.785 0.50 17.80 87 ASP A CA 1
ATOM 748 C CA B ASP A 1 88 ? 21.954 38.112 34.795 0.50 18.57 87 ASP A CA 1
ATOM 749 C C . ASP A 1 88 ? 21.093 38.312 33.559 1.00 17.34 87 ASP A C 1
ATOM 750 O O . ASP A 1 88 ? 19.869 38.193 33.629 1.00 17.41 87 ASP A O 1
ATOM 759 N N . SER A 1 89 ? 21.762 38.651 32.447 1.00 17.00 88 SER A N 1
ATOM 760 C CA A SER A 1 89 ? 21.065 39.090 31.259 0.50 16.79 88 SER A CA 1
ATOM 761 C CA B SER A 1 89 ? 21.103 39.101 31.227 0.50 17.41 88 SER A CA 1
ATOM 762 C C . SER A 1 89 ? 21.192 38.141 30.063 1.00 16.57 88 SER A C 1
ATOM 763 O O . SER A 1 89 ? 20.661 38.432 28.990 1.00 17.05 88 SER A O 1
ATOM 768 N N . ALA A 1 90 ? 21.860 36.993 30.229 1.00 16.19 89 ALA A N 1
ATOM 769 C CA . ALA A 1 90 ? 22.049 36.051 29.111 1.00 15.66 89 ALA A CA 1
ATOM 770 C C . ALA A 1 90 ? 22.144 34.623 29.633 1.00 15.48 89 ALA A C 1
ATOM 771 O O . ALA A 1 90 ? 22.551 34.384 30.787 1.00 17.39 89 ALA A O 1
ATOM 773 N N . VAL A 1 91 ? 21.842 33.683 28.737 1.00 14.41 90 VAL A N 1
ATOM 774 C CA . VAL A 1 91 ? 21.930 32.282 29.079 1.00 14.40 90 VAL A CA 1
ATOM 775 C C . VAL A 1 91 ? 21.999 31.451 27.828 1.00 13.90 90 VAL A C 1
ATOM 776 O O . VAL A 1 91 ? 21.442 31.843 26.798 1.00 14.93 90 VAL A O 1
ATOM 780 N N . THR A 1 92 ? 22.655 30.286 27.920 1.00 14.40 91 THR A N 1
ATOM 781 C CA . THR A 1 92 ? 22.820 29.394 26.773 1.00 13.70 91 THR A CA 1
ATOM 782 C C . THR A 1 92 ? 22.199 28.041 27.111 1.00 13.90 91 THR A C 1
ATOM 783 O O . THR A 1 92 ? 22.364 27.517 28.240 1.00 14.65 91 THR A O 1
ATOM 787 N N . PHE A 1 93 ? 21.429 27.527 26.148 1.00 13.61 92 PHE A N 1
ATOM 788 C CA . PHE A 1 93 ? 20.783 26.225 26.236 1.00 14.02 92 PHE A CA 1
ATOM 789 C C . PHE A 1 93 ? 21.315 25.298 25.158 1.00 13.72 92 PHE A C 1
ATOM 790 O O . PHE A 1 93 ? 21.420 25.687 24.004 1.00 14.28 92 PHE A O 1
ATOM 798 N N . THR A 1 94 ? 21.589 24.047 25.496 1.00 14.68 93 THR A N 1
ATOM 799 C CA . THR A 1 94 ? 22.174 23.122 24.557 1.00 14.11 93 THR A CA 1
ATOM 800 C C . THR A 1 94 ? 21.490 21.770 24.634 1.00 14.03 93 THR A C 1
ATOM 801 O O . THR A 1 94 ? 21.299 21.215 25.699 1.00 13.77 93 THR A O 1
ATOM 805 N N . GLN A 1 95 ? 21.070 21.286 23.463 1.00 13.60 94 GLN A N 1
ATOM 806 C CA . GLN A 1 95 ? 20.491 19.935 23.311 1.00 13.23 94 GLN A CA 1
ATOM 807 C C . GLN A 1 95 ? 21.338 19.088 22.357 1.00 13.82 94 GLN A C 1
ATOM 808 O O . GLN A 1 95 ? 21.855 19.571 21.356 1.00 14.61 94 GLN A O 1
ATOM 814 N N . HIS A 1 96 ? 21.421 17.800 22.653 1.00 14.30 95 HIS A N 1
ATOM 815 C CA . HIS A 1 96 ? 22.014 16.805 21.777 1.00 14.59 95 HIS A CA 1
ATOM 81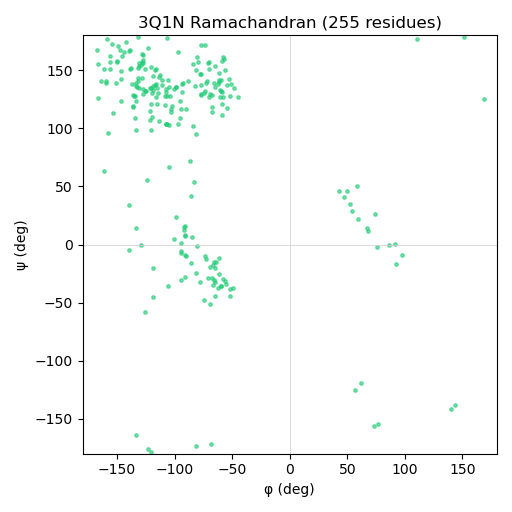6 C C . HIS A 1 96 ? 20.957 15.727 21.517 1.00 14.67 95 HIS A C 1
ATOM 817 O O . HIS A 1 96 ? 19.892 15.683 22.174 1.00 13.61 95 HIS A O 1
ATOM 824 N N . GLN A 1 97 ? 21.248 14.848 20.564 1.00 13.88 96 GLN A N 1
ATOM 825 C CA . GLN A 1 97 ? 20.432 13.703 20.282 1.00 14.20 96 GLN A CA 1
ATOM 826 C C . GLN A 1 97 ? 20.261 12.799 21.504 1.00 15.23 96 GLN A C 1
ATOM 827 O O . GLN A 1 97 ? 21.065 12.818 22.434 1.00 15.60 96 GLN A O 1
ATOM 833 N N . ASN A 1 98 ? 19.237 11.965 21.430 1.00 15.14 97 ASN A N 1
ATOM 834 C CA . ASN A 1 98 ? 19.005 10.921 22.412 1.00 16.21 97 ASN A CA 1
ATOM 835 C C . ASN A 1 98 ? 18.474 9.667 21.694 1.00 16.23 97 ASN A C 1
ATOM 836 O O . ASN A 1 98 ? 18.217 9.685 20.484 1.00 15.46 97 ASN A O 1
ATOM 841 N N . ALA A 1 99 ? 18.316 8.562 22.414 1.00 18.06 98 ALA A N 1
ATOM 842 C CA . ALA A 1 99 ? 17.861 7.319 21.820 1.00 18.11 98 ALA A CA 1
ATOM 843 C C . ALA A 1 99 ? 16.521 7.418 21.082 1.00 18.74 98 ALA A C 1
ATOM 844 O O . ALA A 1 99 ? 16.341 6.765 20.057 1.00 18.89 98 ALA A O 1
ATOM 846 N N . GLU A 1 100 ? 15.638 8.302 21.557 1.00 18.42 99 GLU A N 1
ATOM 847 C CA . GLU A 1 100 ? 14.355 8.532 20.942 1.00 19.42 99 GLU A CA 1
ATOM 848 C C . GLU A 1 100 ? 14.495 9.346 19.639 1.00 17.22 99 GLU A C 1
ATOM 849 O O . GLU A 1 100 ? 13.939 8.997 18.626 1.00 18.40 99 GLU A O 1
ATOM 855 N N . THR A 1 101 ? 15.247 10.440 19.683 1.00 16.50 100 THR A N 1
ATOM 856 C CA . THR A 1 101 ? 15.440 11.266 18.489 1.00 16.25 100 THR A CA 1
ATOM 857 C C . THR A 1 101 ? 16.140 10.459 17.406 1.00 16.08 100 THR A C 1
ATOM 858 O O . THR A 1 101 ? 15.866 10.623 16.224 1.00 15.88 100 THR A O 1
ATOM 862 N N . LEU A 1 102 ? 17.093 9.586 17.796 1.00 16.22 101 LEU A N 1
ATOM 863 C CA . LEU A 1 102 ? 17.814 8.782 16.792 1.00 16.41 101 LEU A CA 1
ATOM 864 C C . LEU A 1 102 ? 16.904 7.841 15.976 1.00 17.59 101 LEU A C 1
ATOM 865 O O . LEU A 1 102 ? 17.227 7.531 14.830 1.00 17.18 101 LEU A O 1
ATOM 870 N N . LYS A 1 103 ? 15.757 7.451 16.534 1.00 18.00 102 LYS A N 1
ATOM 871 C CA . LYS A 1 103 ? 14.768 6.641 15.791 1.00 19.50 102 LYS A CA 1
ATOM 872 C C . LYS A 1 103 ? 14.066 7.440 14.708 1.00 18.59 102 LYS A C 1
ATOM 873 O O . LYS A 1 103 ? 13.662 6.864 13.676 1.00 19.39 102 LYS A O 1
ATOM 879 N N . LYS A 1 104 ? 13.940 8.745 14.927 1.00 17.22 103 LYS A N 1
ATOM 880 C CA . LYS A 1 104 ? 13.297 9.627 13.966 1.00 16.70 103 LYS A CA 1
ATOM 881 C C . LYS A 1 104 ? 14.294 10.228 12.978 1.00 15.93 103 LYS A C 1
ATOM 882 O O . LYS A 1 104 ? 13.901 10.604 11.906 1.00 16.43 103 LYS A O 1
ATOM 888 N N . PHE A 1 105 ? 15.549 10.370 13.404 1.00 15.17 104 PHE A N 1
ATOM 889 C CA . PHE A 1 105 ? 16.498 11.261 12.782 1.00 14.65 104 PHE A CA 1
ATOM 890 C C . PHE A 1 105 ? 17.889 10.728 13.179 1.00 14.98 104 PHE A C 1
ATOM 891 O O . PHE A 1 105 ? 18.369 10.965 14.293 1.00 14.62 104 PHE A O 1
ATOM 899 N N . PRO A 1 106 ? 18.497 9.927 12.304 1.00 14.92 105 PRO A N 1
ATOM 900 C CA . PRO A 1 106 ? 19.656 9.103 12.735 1.00 14.82 105 PRO A CA 1
ATOM 901 C C . PRO A 1 106 ? 20.982 9.863 12.710 1.00 14.82 105 PRO A C 1
ATOM 902 O O . PRO A 1 106 ? 21.956 9.471 12.037 1.00 15.32 105 PRO A O 1
ATOM 906 N N . PHE A 1 107 ? 20.980 11.008 13.400 1.00 13.88 106 PHE A N 1
ATOM 907 C CA . PHE A 1 107 ? 22.110 11.907 13.417 1.00 13.23 106 PHE A CA 1
ATOM 908 C C . PHE A 1 107 ? 22.419 12.336 14.826 1.00 13.38 106 PHE A C 1
ATOM 909 O O . PHE A 1 107 ? 21.539 12.725 15.610 1.00 14.83 106 PHE A O 1
ATOM 917 N N . GLU A 1 108 ? 23.711 12.309 15.146 1.00 13.30 107 GLU A N 1
ATOM 918 C CA . GLU A 1 108 ? 24.226 13.077 16.259 1.00 12.94 107 GLU A CA 1
ATOM 919 C C . GLU A 1 108 ? 24.280 14.564 15.917 1.00 12.70 107 GLU A C 1
ATOM 920 O O . GLU A 1 108 ? 24.710 14.973 14.828 1.00 12.11 107 GLU A O 1
ATOM 926 N N . TYR A 1 109 ? 23.765 15.377 16.842 1.00 13.11 108 TYR A N 1
ATOM 927 C CA . TYR A 1 109 ? 23.702 16.814 16.631 1.00 12.57 108 TYR A CA 1
ATOM 928 C C . TYR A 1 109 ? 23.892 17.583 17.897 1.00 12.76 108 TYR A C 1
ATOM 929 O O . TYR A 1 109 ? 23.673 17.054 19.009 1.00 12.91 108 TYR A O 1
ATOM 938 N N . THR A 1 110 ? 24.220 18.856 17.718 1.00 13.25 109 THR A N 1
ATOM 939 C CA . THR A 1 110 ? 24.121 19.823 18.809 1.00 13.55 109 THR A CA 1
ATOM 940 C C . THR A 1 110 ? 23.255 20.977 18.330 1.00 13.99 109 THR A C 1
ATOM 941 O O . THR A 1 110 ? 23.421 21.456 17.223 1.00 13.83 109 THR A O 1
ATOM 945 N N . LEU A 1 111 ? 22.282 21.376 19.163 1.00 14.00 110 LEU A N 1
ATOM 946 C CA . LEU A 1 111 ? 21.502 22.551 18.911 1.00 14.12 110 LEU A CA 1
ATOM 947 C C . LEU A 1 111 ? 21.697 23.462 20.090 1.00 14.41 110 LEU A C 1
ATOM 948 O O . LEU A 1 111 ? 21.292 23.137 21.199 1.00 14.72 110 LEU A O 1
ATOM 953 N N . ALA A 1 112 ? 22.322 24.612 19.846 1.00 13.83 111 ALA A N 1
ATOM 954 C CA . ALA A 1 112 ? 22.641 25.535 20.914 1.00 14.03 111 ALA A CA 1
ATOM 955 C C . ALA A 1 112 ? 21.925 26.841 20.648 1.00 14.51 111 ALA A C 1
ATOM 956 O O . ALA A 1 112 ? 21.857 27.310 19.515 1.00 15.57 111 ALA A O 1
ATOM 958 N N . VAL A 1 113 ? 21.347 27.401 21.711 1.00 14.26 112 VAL A N 1
ATOM 959 C CA A VAL A 1 113 ? 20.597 28.644 21.628 0.50 14.06 112 VAL A CA 1
ATOM 960 C CA B VAL A 1 113 ? 20.672 28.686 21.590 0.50 14.31 112 VAL A CA 1
ATOM 961 C C . VAL A 1 113 ? 21.045 29.573 22.766 1.00 14.36 112 VAL A C 1
ATOM 962 O O . VAL A 1 113 ? 20.994 29.168 23.930 1.00 14.61 112 VAL A O 1
ATOM 969 N N . THR A 1 114 ? 21.450 30.805 22.451 1.00 14.61 113 THR A N 1
ATOM 970 C CA . THR A 1 114 ? 21.856 31.768 23.445 1.00 15.31 113 THR A CA 1
ATOM 971 C C . THR A 1 114 ? 20.883 32.932 23.405 1.00 14.85 113 THR A C 1
ATOM 972 O O . THR A 1 114 ? 20.611 33.452 22.319 1.00 15.78 113 THR A O 1
ATOM 976 N N . TYR A 1 115 ? 20.317 33.257 24.580 1.00 15.23 114 TYR A N 1
ATOM 977 C CA . TYR A 1 115 ? 19.382 34.370 24.719 1.00 14.72 114 TYR A CA 1
ATOM 978 C C . TYR A 1 115 ? 20.101 35.489 25.436 1.00 14.92 114 TYR A C 1
ATOM 979 O O . TYR A 1 115 ? 20.766 35.234 26.426 1.00 15.35 114 TYR A O 1
ATOM 1001 N N . LEU A 1 117 ? 19.231 39.669 26.726 1.00 16.35 116 LEU A N 1
ATOM 1002 C CA . LEU A 1 117 ? 18.469 40.911 26.767 1.00 15.71 116 LEU A CA 1
ATOM 1003 C C . LEU A 1 117 ? 19.429 42.096 26.685 1.00 16.58 116 LEU A C 1
ATOM 1004 O O . LEU A 1 117 ? 20.523 42.086 27.290 1.00 16.80 116 LEU A O 1
ATOM 1009 N N . THR A 1 118 ? 19.022 43.076 25.893 1.00 16.17 117 THR A N 1
ATOM 1010 C CA . THR A 1 118 ? 19.750 44.329 25.662 1.00 17.43 117 THR A CA 1
ATOM 1011 C C . THR A 1 118 ? 18.781 45.478 25.810 1.00 17.46 117 THR A C 1
ATOM 1012 O O . THR A 1 118 ? 17.576 45.283 26.027 1.00 16.77 117 THR A O 1
ATOM 1016 N N . ASP A 1 119 ? 19.251 46.717 25.663 1.00 17.65 118 ASP A N 1
ATOM 1017 C CA . ASP A 1 119 ? 18.311 47.843 25.662 1.00 19.12 118 ASP A CA 1
ATOM 1018 C C . ASP A 1 119 ? 17.232 47.745 24.576 1.00 18.94 118 ASP A C 1
ATOM 1019 O O . ASP A 1 119 ? 16.146 48.289 24.696 1.00 20.82 118 ASP A O 1
ATOM 1024 N N . GLY A 1 120 ? 17.561 47.100 23.468 1.00 18.30 119 GLY A N 1
ATOM 1025 C CA . GLY A 1 120 ? 16.656 47.015 22.335 1.00 18.25 119 GLY A CA 1
ATOM 1026 C C . GLY A 1 120 ? 15.597 45.937 22.456 1.00 17.59 119 GLY A C 1
ATOM 1027 O O . GLY A 1 120 ? 14.556 46.027 21.790 1.00 17.63 119 GLY A O 1
ATOM 1028 N N . GLY A 1 121 ? 15.881 44.914 23.262 1.00 17.00 120 GLY A N 1
ATOM 1029 C CA . GLY A 1 121 ? 15.035 43.732 23.353 1.00 17.11 120 GLY A CA 1
ATOM 1030 C C . GLY A 1 121 ? 15.812 42.448 23.546 1.00 16.50 120 GLY A C 1
ATOM 1031 O O . GLY A 1 121 ? 16.788 42.408 24.321 1.00 16.49 120 GLY A O 1
ATOM 1032 N N . LEU A 1 122 ? 15.395 41.389 22.827 1.00 15.78 121 LEU A N 1
ATOM 1033 C CA . LEU A 1 122 ? 15.923 40.050 23.073 1.00 15.55 121 LEU A CA 1
ATOM 1034 C C . LEU A 1 122 ? 16.675 39.592 21.846 1.00 16.14 121 LEU A C 1
ATOM 1035 O O . LEU A 1 122 ? 16.086 39.560 20.756 1.00 16.55 121 LEU A O 1
ATOM 1040 N N . SER A 1 123 ? 17.955 39.286 21.992 1.00 16.13 122 SER A N 1
ATOM 1041 C CA A SER A 1 123 ? 18.763 38.709 20.899 0.50 15.90 122 SER A CA 1
ATOM 1042 C CA B SER A 1 123 ? 18.706 38.691 20.868 0.50 16.64 122 SER A CA 1
ATOM 1043 C C . SER A 1 123 ? 18.753 37.177 21.101 1.00 16.40 122 SER A C 1
ATOM 1044 O O . SER A 1 123 ? 18.755 36.712 22.243 1.00 16.36 122 SER A O 1
ATOM 1049 N N . VAL A 1 124 ? 18.696 36.416 20.023 1.00 15.33 123 VAL A N 1
ATOM 1050 C CA . VAL A 1 124 ? 18.717 34.968 20.085 1.00 15.60 123 VAL A CA 1
ATOM 1051 C C . VAL A 1 124 ? 19.707 34.522 19.001 1.00 15.50 123 VAL A C 1
ATOM 1052 O O . VAL A 1 124 ? 19.598 34.958 17.848 1.00 16.19 123 VAL A O 1
ATOM 1056 N N . HIS A 1 125 ? 20.673 33.685 19.379 1.00 14.92 124 HIS A N 1
ATOM 1057 C CA A HIS A 1 125 ? 21.647 33.145 18.438 0.50 15.03 124 HIS A CA 1
ATOM 1058 C CA B HIS A 1 125 ? 21.654 33.136 18.455 0.50 15.17 124 HIS A CA 1
ATOM 1059 C C . HIS A 1 125 ? 21.516 31.619 18.463 1.00 14.94 124 HIS A C 1
ATOM 1060 O O . HIS A 1 125 ? 21.497 31.018 19.548 1.00 15.88 124 HIS A O 1
ATOM 1073 N N . TYR A 1 126 ? 21.388 31.009 17.290 1.00 14.23 125 TYR A N 1
ATOM 1074 C CA . TYR A 1 126 ? 21.273 29.549 17.152 1.00 14.04 125 TYR A CA 1
ATOM 1075 C C . TYR A 1 126 ? 22.524 28.997 16.501 1.00 14.13 125 TYR A C 1
ATOM 1076 O O . TYR A 1 126 ? 23.041 29.641 15.575 1.00 15.03 125 TYR A O 1
ATOM 1085 N N . THR A 1 127 ? 22.986 27.824 16.950 1.00 12.79 126 THR A N 1
ATOM 1086 C CA . THR A 1 127 ? 24.039 27.096 16.244 1.00 13.13 126 THR A CA 1
ATOM 1087 C C . THR A 1 127 ? 23.603 25.649 16.153 1.00 13.30 126 THR A C 1
ATOM 1088 O O . THR A 1 127 ? 23.335 25.017 17.193 1.00 13.97 126 THR A O 1
ATOM 1092 N N . VAL A 1 128 ? 23.543 25.159 14.938 1.00 13.11 127 VAL A N 1
ATOM 1093 C CA . VAL A 1 128 ? 23.202 23.785 14.625 1.00 13.36 127 VAL A CA 1
ATOM 1094 C C . VAL A 1 128 ? 24.495 23.155 14.160 1.00 14.07 127 VAL A C 1
ATOM 1095 O O . VAL A 1 128 ? 25.079 23.587 13.172 1.00 12.99 127 VAL A O 1
ATOM 1099 N N . THR A 1 129 ? 24.927 22.122 14.861 1.00 13.46 128 THR A N 1
ATOM 1100 C CA . THR A 1 129 ? 26.158 21.414 14.494 1.00 13.46 128 THR A CA 1
ATOM 1101 C C . THR A 1 129 ? 25.806 19.967 14.169 1.00 13.19 128 THR A C 1
ATOM 1102 O O . THR A 1 129 ? 25.115 19.301 14.939 1.00 13.81 128 THR A O 1
ATOM 1106 N N . ASN A 1 130 ? 26.346 19.518 13.049 1.00 12.45 129 ASN A N 1
ATOM 1107 C CA . ASN A 1 130 ? 26.288 18.117 12.609 1.00 12.96 129 ASN A CA 1
ATOM 1108 C C . ASN A 1 130 ? 27.424 17.368 13.290 1.00 12.86 129 ASN A C 1
ATOM 1109 O O . ASN A 1 130 ? 28.571 17.457 12.861 1.00 14.71 129 ASN A O 1
ATOM 1114 N N . ASP A 1 131 ? 27.114 16.616 14.330 1.00 13.27 130 ASP A N 1
ATOM 1115 C CA . ASP A 1 131 ? 28.107 15.836 15.030 1.00 13.44 130 ASP A CA 1
ATOM 1116 C C . ASP A 1 131 ? 28.247 14.412 14.464 1.00 13.98 130 ASP A C 1
ATOM 1117 O O . ASP A 1 131 ? 29.019 13.619 14.994 1.00 14.68 130 ASP A O 1
ATOM 1122 N N . ASP A 1 132 ? 27.594 14.136 13.350 1.00 12.97 131 ASP A N 1
ATOM 1123 C CA . ASP A 1 132 ? 27.578 12.808 12.749 1.00 13.26 131 ASP A CA 1
ATOM 1124 C C . ASP A 1 132 ? 28.642 12.738 11.640 1.00 13.92 131 ASP A C 1
ATOM 1125 O O . ASP A 1 132 ? 29.179 13.745 11.181 1.00 14.65 131 ASP A O 1
ATOM 1130 N N . SER A 1 133 ? 28.939 11.514 11.213 1.00 14.53 132 SER A N 1
ATOM 1131 C CA A SER A 1 133 ? 29.748 11.266 10.018 0.50 14.48 132 SER A CA 1
ATOM 1132 C CA B SER A 1 133 ? 29.752 11.344 10.018 0.50 14.79 132 SER A CA 1
ATOM 1133 C C . SER A 1 133 ? 28.926 11.400 8.735 1.00 14.59 132 SER A C 1
ATOM 1134 O O . SER A 1 133 ? 29.471 11.617 7.675 1.00 13.75 132 SER A O 1
ATOM 1139 N N . LYS A 1 134 ? 27.616 11.236 8.849 1.00 13.77 133 LYS A N 1
ATOM 1140 C CA . LYS A 1 134 ? 26.734 11.347 7.700 1.00 13.77 133 LYS A CA 1
ATOM 1141 C C . LYS A 1 134 ? 26.399 12.812 7.466 1.00 13.84 133 LYS A C 1
ATOM 1142 O O . LYS A 1 134 ? 26.391 13.593 8.407 1.00 15.12 133 LYS A O 1
ATOM 1148 N N . SER A 1 135 ? 26.051 13.136 6.223 1.00 13.65 134 SER A N 1
ATOM 1149 C CA . SER A 1 135 ? 25.543 14.472 5.871 1.00 13.66 134 SER A CA 1
ATOM 1150 C C . SER A 1 135 ? 24.173 14.662 6.490 1.00 13.10 134 SER A C 1
ATOM 1151 O O . SER A 1 135 ? 23.324 13.822 6.311 1.00 13.33 134 SER A O 1
ATOM 1162 N N . PRO A 1 137 ? 20.687 16.784 6.959 1.00 12.64 136 PRO A N 1
ATOM 1163 C CA . PRO A 1 137 ? 19.763 17.790 6.436 1.00 12.86 136 PRO A CA 1
ATOM 1164 C C . PRO A 1 137 ? 18.826 18.219 7.570 1.00 13.12 136 PRO A C 1
ATOM 1165 O O . PRO A 1 137 ? 18.396 17.399 8.354 1.00 12.29 136 PRO A O 1
ATOM 1169 N N . PHE A 1 138 ? 18.520 19.518 7.633 1.00 12.63 137 PHE A N 1
ATOM 1170 C CA . PHE A 1 138 ? 17.617 19.994 8.694 1.00 12.74 137 PHE A CA 1
ATOM 1171 C C . PHE A 1 138 ? 16.934 21.283 8.299 1.00 12.63 137 PHE A C 1
ATOM 1172 O O . PHE A 1 138 ? 17.346 21.976 7.358 1.00 13.11 137 PHE A O 1
ATOM 1180 N N . ALA A 1 139 ? 15.848 21.555 9.023 1.00 12.42 138 ALA A N 1
ATOM 1181 C CA . ALA A 1 139 ? 15.222 22.871 9.069 1.00 12.49 138 ALA A CA 1
ATOM 1182 C C . ALA A 1 139 ? 15.215 23.379 10.499 1.00 12.27 138 ALA A C 1
ATOM 1183 O O . ALA A 1 139 ? 15.214 22.600 11.448 1.00 12.92 138 ALA A O 1
ATOM 1185 N N . LEU A 1 140 ? 15.215 24.698 10.661 1.00 12.38 139 LEU A N 1
ATOM 1186 C CA A LEU A 1 140 ? 15.157 25.307 12.004 0.50 13.13 139 LEU A CA 1
ATOM 1187 C CA B LEU A 1 140 ? 15.166 25.311 12.005 0.50 12.96 139 LEU A CA 1
ATOM 1188 C C . LEU A 1 140 ? 14.225 26.500 11.949 1.00 13.30 139 LEU A C 1
ATOM 1189 O O . LEU A 1 140 ? 14.363 27.364 11.080 1.00 13.17 139 LEU A O 1
ATOM 1198 N N . GLY A 1 141 ? 13.265 26.548 12.861 1.00 14.30 140 GLY A N 1
ATOM 1199 C CA . GLY A 1 141 ? 12.381 27.715 12.966 1.00 14.53 140 GLY A CA 1
ATOM 1200 C C . GLY A 1 141 ? 12.104 28.076 14.420 1.00 14.07 140 GLY A C 1
ATOM 1201 O O . GLY A 1 141 ? 12.411 27.306 15.351 1.00 14.02 140 GLY A O 1
ATOM 1202 N N . PHE A 1 142 ? 11.551 29.264 14.608 1.00 14.27 141 PHE A N 1
ATOM 1203 C CA . PHE A 1 142 ? 11.168 29.792 15.928 1.00 13.83 141 PHE A CA 1
ATOM 1204 C C . PHE A 1 142 ? 9.706 30.298 15.756 1.00 13.28 141 PHE A C 1
ATOM 1205 O O . PHE A 1 142 ? 9.401 30.976 14.764 1.00 14.23 141 PHE A O 1
ATOM 1213 N N . HIS A 1 143 ? 8.830 29.978 16.698 1.00 13.88 142 HIS A N 1
ATOM 1214 C CA . HIS A 1 143 ? 7.369 30.090 16.577 1.00 13.83 142 HIS A CA 1
ATOM 1215 C C . HIS A 1 143 ? 6.723 30.954 17.695 1.00 13.59 142 HIS A C 1
ATOM 1216 O O . HIS A 1 143 ? 5.790 30.526 18.357 1.00 13.83 142 HIS A O 1
ATOM 1223 N N . PRO A 1 144 ? 7.171 32.218 17.878 1.00 13.77 143 PRO A N 1
ATOM 1224 C CA . PRO A 1 144 ? 6.615 33.023 18.981 1.00 14.90 143 PRO A CA 1
ATOM 1225 C C . PRO A 1 144 ? 5.235 33.554 18.650 1.00 15.08 143 PRO A C 1
ATOM 1226 O O . PRO A 1 144 ? 5.022 34.053 17.559 1.00 15.20 143 PRO A O 1
ATOM 1230 N N . ALA A 1 145 ? 4.339 33.492 19.612 1.00 15.29 144 ALA A N 1
ATOM 1231 C CA . ALA A 1 145 ? 3.013 34.107 19.508 1.00 15.39 144 ALA A CA 1
ATOM 1232 C C . ALA A 1 145 ? 3.049 35.374 20.369 1.00 15.25 144 ALA A C 1
ATOM 1233 O O . ALA A 1 145 ? 3.453 35.346 21.524 1.00 15.43 144 ALA A O 1
ATOM 1235 N N . PHE A 1 146 ? 2.651 36.477 19.768 1.00 14.11 145 PHE A N 1
ATOM 1236 C CA . PHE A 1 146 ? 2.651 37.790 20.387 1.00 15.23 145 PHE A CA 1
ATOM 1237 C C . PHE A 1 146 ? 1.256 38.260 20.708 1.00 14.96 145 PHE A C 1
ATOM 1238 O O . PHE A 1 146 ? 0.342 38.176 19.874 1.00 14.90 145 PHE A O 1
ATOM 1246 N N . ASN A 1 147 ? 1.094 38.766 21.914 1.00 15.89 146 ASN A N 1
ATOM 1247 C CA . ASN A 1 147 ? -0.212 39.345 22.311 1.00 16.32 146 ASN A CA 1
ATOM 1248 C C . ASN A 1 147 ? -0.558 40.540 21.402 1.00 17.09 146 ASN A C 1
ATOM 1249 O O . ASN A 1 147 ? 0.338 41.336 21.052 1.00 17.51 146 ASN A O 1
ATOM 1254 N N . VAL A 1 148 ? -1.849 40.629 21.027 1.00 17.01 147 VAL A N 1
ATOM 1255 C CA . VAL A 1 148 ? -2.407 41.759 20.264 1.00 17.25 147 VAL A CA 1
ATOM 1256 C C . VAL A 1 148 ? -3.763 42.178 20.804 1.00 17.58 147 VAL A C 1
ATOM 1257 O O . VAL A 1 148 ? -4.469 41.382 21.397 1.00 17.52 147 VAL A O 1
ATOM 1261 N N . GLY A 1 149 ? -4.089 43.459 20.622 1.00 17.62 148 GLY A N 1
ATOM 1262 C CA . GLY A 1 149 ? -5.386 43.961 20.979 1.00 18.70 148 GLY A CA 1
ATOM 1263 C C . GLY A 1 149 ? -6.454 43.587 19.969 1.00 18.77 148 GLY A C 1
ATOM 1264 O O . GLY A 1 149 ? -6.218 43.498 18.770 1.00 18.62 148 GLY A O 1
ATOM 1265 N N . LEU A 1 150 ? -7.657 43.388 20.499 1.00 20.05 149 LEU A N 1
ATOM 1266 C CA . LEU A 1 150 ? -8.810 43.082 19.707 1.00 20.31 149 LEU A CA 1
ATOM 1267 C C . LEU A 1 150 ? -9.903 44.171 19.776 1.00 20.97 149 LEU A C 1
ATOM 1268 O O . LEU A 1 150 ? -10.048 44.896 20.775 1.00 20.63 149 LEU A O 1
ATOM 1273 N N . LYS A 1 151 ? -10.660 44.273 18.691 1.00 21.38 150 LYS A N 1
ATOM 1274 C CA . LYS A 1 151 ? -11.818 45.165 18.622 1.00 23.17 150 LYS A CA 1
ATOM 1275 C C . LYS A 1 151 ? -12.975 44.614 19.433 1.00 23.28 150 LYS A C 1
ATOM 1276 O O . LYS A 1 151 ? -12.913 43.457 19.899 1.00 22.90 150 LYS A O 1
ATOM 1282 N N . ALA A 1 152 ? -14.024 45.441 19.582 1.00 24.38 151 ALA A N 1
ATOM 1283 C CA . ALA A 1 152 ? -15.246 45.054 20.332 1.00 25.75 151 ALA A CA 1
ATOM 1284 C C . ALA A 1 152 ? -15.784 43.693 19.894 1.00 26.19 151 ALA A C 1
ATOM 1285 O O . ALA A 1 152 ? -16.245 42.912 20.731 1.00 27.60 151 ALA A O 1
ATOM 1287 N N . ASP A 1 153 ? -15.701 43.407 18.594 1.00 26.54 152 ASP A N 1
ATOM 1288 C CA . ASP A 1 153 ? -16.192 42.134 18.007 1.00 27.25 152 ASP A CA 1
ATOM 1289 C C . ASP A 1 153 ? -15.180 41.003 17.924 1.00 26.81 152 ASP A C 1
ATOM 1290 O O . ASP A 1 153 ? -15.475 39.939 17.319 1.00 28.17 152 ASP A O 1
ATOM 1295 N N . GLY A 1 154 ? -13.995 41.207 18.515 1.00 25.75 153 GLY A N 1
ATOM 1296 C CA . GLY A 1 154 ? -12.938 40.196 18.550 1.00 24.65 153 GLY A CA 1
ATOM 1297 C C . GLY A 1 154 ? -12.008 40.161 17.335 1.00 23.41 153 GLY A C 1
ATOM 1298 O O . GLY A 1 154 ? -11.070 39.373 17.295 1.00 23.77 153 GLY A O 1
ATOM 1299 N N . SER A 1 155 ? -12.246 41.034 16.357 1.00 22.42 154 SER A N 1
ATOM 1300 C CA A SER A 1 155 ? -11.323 41.128 15.234 0.50 21.12 154 SER A CA 1
ATOM 1301 C CA B SER A 1 155 ? -11.345 41.242 15.216 0.50 21.24 154 SER A CA 1
ATOM 1302 C C . SER A 1 155 ? -10.010 41.755 15.689 1.00 20.03 154 SER A C 1
ATOM 1303 O O . SER A 1 155 ? -9.959 42.480 16.701 1.00 19.38 154 SER A O 1
ATOM 1308 N N . PHE A 1 156 ? -8.932 41.477 14.945 1.00 18.92 155 PHE A N 1
ATOM 1309 C CA . PHE A 1 156 ? -7.649 42.085 15.286 1.00 18.30 155 PHE A CA 1
ATOM 1310 C C . PHE A 1 156 ? -7.786 43.612 15.152 1.00 17.82 155 PHE A C 1
ATOM 1311 O O . PHE A 1 156 ? -8.408 44.118 14.215 1.00 18.05 155 PHE A O 1
ATOM 1319 N N . ASP A 1 157 ? -7.217 44.364 16.093 1.00 17.02 156 ASP A N 1
ATOM 1320 C CA . ASP A 1 157 ? -7.440 45.828 16.100 1.00 17.43 156 ASP A CA 1
ATOM 1321 C C . ASP A 1 157 ? -6.457 46.609 15.229 1.00 17.71 156 ASP A C 1
ATOM 1322 O O . ASP A 1 157 ? -5.577 47.324 15.744 1.00 18.04 156 ASP A O 1
ATOM 1327 N N . ASP A 1 158 ? -6.629 46.477 13.917 1.00 18.20 157 ASP A N 1
ATOM 1328 C CA . ASP A 1 158 ? -5.850 47.213 12.920 1.00 18.50 157 ASP A CA 1
ATOM 1329 C C . ASP A 1 158 ? -4.329 46.983 13.027 1.00 18.11 157 ASP A C 1
ATOM 1330 O O . ASP A 1 158 ? -3.545 47.919 13.028 1.00 17.63 157 ASP A O 1
ATOM 1335 N N . TYR A 1 159 ? -3.934 45.711 13.076 1.00 17.57 158 TYR A N 1
ATOM 1336 C CA . TYR A 1 159 ? -2.538 45.315 13.077 1.00 17.41 158 TYR A CA 1
ATOM 1337 C C . TYR A 1 159 ? -2.080 45.029 11.658 1.00 17.75 158 TYR A C 1
ATOM 1338 O O . TYR A 1 159 ? -2.819 44.398 10.843 1.00 18.48 158 TYR A O 1
ATOM 1347 N N . ASP A 1 160 ? -0.882 45.492 11.342 1.00 17.70 159 ASP A N 1
ATOM 1348 C CA . ASP A 1 160 ? -0.248 45.189 10.069 1.00 18.15 159 ASP A CA 1
ATOM 1349 C C . ASP A 1 160 ? 1.141 44.665 10.359 1.00 17.31 159 ASP A C 1
ATOM 1350 O O . ASP A 1 160 ? 1.691 44.887 11.439 1.00 17.24 159 ASP A O 1
ATOM 1355 N N . LEU A 1 161 ? 1.685 43.908 9.404 1.00 17.24 160 LEU A N 1
ATOM 1356 C CA . LEU A 1 161 ? 3.089 43.616 9.346 1.00 16.30 160 LEU A CA 1
ATOM 1357 C C . LEU A 1 161 ? 3.680 44.531 8.303 1.00 16.96 160 LEU A C 1
ATOM 1358 O O . LEU A 1 161 ? 3.189 44.594 7.181 1.00 17.57 160 LEU A O 1
ATOM 1363 N N A THR A 1 162 ? 4.718 45.264 8.681 0.50 16.80 161 THR A N 1
ATOM 1364 N N B THR A 1 162 ? 4.724 45.261 8.671 0.50 17.27 161 THR A N 1
ATOM 1365 C CA A THR A 1 162 ? 5.437 46.117 7.754 0.50 16.73 161 THR A CA 1
ATOM 1366 C CA B THR A 1 162 ? 5.423 46.114 7.726 0.50 17.69 161 THR A CA 1
ATOM 1367 C C A THR A 1 162 ? 6.828 45.548 7.611 0.50 17.37 161 THR A C 1
ATOM 1368 C C B THR A 1 162 ? 6.856 45.646 7.610 0.50 17.87 161 THR A C 1
ATOM 1369 O O A THR A 1 162 ? 7.458 45.191 8.623 0.50 16.53 161 THR A O 1
ATOM 1370 O O B THR A 1 162 ? 7.547 45.484 8.633 0.50 17.08 161 THR A O 1
ATOM 1377 N N . VAL A 1 163 ? 7.300 45.435 6.366 1.00 17.61 162 VAL A N 1
ATOM 1378 C CA . VAL A 1 163 ? 8.605 44.783 6.090 1.00 18.42 162 VAL A CA 1
ATOM 1379 C C . VAL A 1 163 ? 9.550 45.660 5.300 1.00 19.05 162 VAL A C 1
ATOM 1380 O O . VAL A 1 163 ? 9.122 46.506 4.520 1.00 18.76 162 VAL A O 1
ATOM 1384 N N . GLU A 1 164 ? 10.842 45.458 5.522 1.00 19.82 163 GLU A N 1
ATOM 1385 C CA . GLU A 1 164 ? 11.854 46.106 4.701 1.00 21.62 163 GLU A CA 1
ATOM 1386 C C . GLU A 1 164 ? 13.161 45.338 4.710 1.00 21.29 163 GLU A C 1
ATOM 1387 O O . GLU A 1 164 ? 13.453 44.647 5.691 1.00 19.39 163 GLU A O 1
ATOM 1393 N N . PRO A 1 165 ? 13.948 45.433 3.611 1.00 22.16 164 PRO A N 1
ATOM 1394 C CA . PRO A 1 165 ? 13.542 46.016 2.342 1.00 23.33 164 PRO A CA 1
ATOM 1395 C C . PRO A 1 165 ? 12.676 45.041 1.594 1.00 24.30 164 PRO A C 1
ATOM 1396 O O . PRO A 1 165 ? 12.564 43.890 1.987 1.00 23.50 164 PRO A O 1
ATOM 1400 N N . LEU A 1 166 ? 12.084 45.490 0.503 1.00 25.73 165 LEU A N 1
ATOM 1401 C CA . LEU A 1 166 ? 11.283 44.622 -0.351 1.00 26.80 165 LEU A CA 1
ATOM 1402 C C . LEU A 1 166 ? 11.642 44.928 -1.808 1.00 28.70 165 LEU A C 1
ATOM 1403 O O . LEU A 1 166 ? 11.458 46.063 -2.272 1.00 30.27 165 LEU A O 1
ATOM 1408 N N . ASN A 1 167 ? 12.171 43.931 -2.514 1.00 29.98 166 ASN A N 1
ATOM 1409 C CA . ASN A 1 167 ? 12.622 44.126 -3.915 1.00 31.53 166 ASN A CA 1
ATOM 1410 C C . ASN A 1 167 ? 11.625 43.607 -4.952 1.00 31.70 166 ASN A C 1
ATOM 1411 O O . ASN A 1 167 ? 11.930 43.613 -6.148 1.00 32.87 166 ASN A O 1
ATOM 1416 N N . SER A 1 168 ? 10.459 43.147 -4.511 1.00 30.22 167 SER A N 1
ATOM 1417 C CA . SER A 1 168 ? 9.385 42.733 -5.420 1.00 29.52 167 SER A CA 1
ATOM 1418 C C . SER A 1 168 ? 8.118 42.584 -4.563 1.00 27.78 167 SER A C 1
ATOM 1419 O O . SER A 1 168 ? 8.215 42.612 -3.339 1.00 27.68 167 SER A O 1
ATOM 1422 N N . PRO A 1 169 ? 6.932 42.456 -5.189 1.00 26.25 168 PRO A N 1
ATOM 1423 C CA . PRO A 1 169 ? 5.732 42.373 -4.388 1.00 24.84 168 PRO A CA 1
ATOM 1424 C C . PRO A 1 169 ? 5.779 41.233 -3.383 1.00 22.59 168 PRO A C 1
ATOM 1425 O O . PRO A 1 169 ? 6.428 40.231 -3.638 1.00 21.12 168 PRO A O 1
ATOM 1429 N N . LEU A 1 170 ? 5.096 41.418 -2.254 1.00 21.16 169 LEU A N 1
ATOM 1430 C CA . LEU A 1 170 ? 5.021 40.386 -1.217 1.00 20.22 169 LEU A CA 1
ATOM 1431 C C . LEU A 1 170 ? 4.376 39.127 -1.779 1.00 19.05 169 LEU A C 1
ATOM 1432 O O . LEU A 1 170 ? 3.338 39.232 -2.428 1.00 18.48 169 LEU A O 1
ATOM 1437 N N . GLN A 1 171 ? 4.992 37.965 -1.516 1.00 17.73 170 GLN A N 1
ATOM 1438 C CA A GLN A 1 171 ? 4.465 36.682 -1.976 0.50 17.91 170 GLN A CA 1
ATOM 1439 C CA B GLN A 1 171 ? 4.466 36.680 -1.970 0.50 17.92 170 GLN A CA 1
ATOM 1440 C C . GLN A 1 171 ? 4.436 35.694 -0.811 1.00 17.31 170 GLN A C 1
ATOM 1441 O O . GLN A 1 171 ? 5.230 35.820 0.148 1.00 16.69 170 GLN A O 1
ATOM 1452 N N . ARG A 1 172 ? 3.494 34.744 -0.879 1.00 16.77 171 ARG A N 1
ATOM 1453 C CA A ARG A 1 172 ? 3.411 33.655 0.089 0.33 16.16 171 ARG A CA 1
ATOM 1454 C CA B ARG A 1 172 ? 3.432 33.655 0.082 0.67 16.46 171 ARG A CA 1
ATOM 1455 C C . ARG A 1 172 ? 3.502 32.310 -0.621 1.00 15.58 171 ARG A C 1
ATOM 1456 O O . ARG A 1 172 ? 3.135 32.185 -1.808 1.00 16.79 171 ARG A O 1
ATOM 1471 N N . PHE A 1 173 ? 3.972 31.316 0.103 1.00 15.75 172 PHE A N 1
ATOM 1472 C CA . PHE A 1 173 ? 3.899 29.942 -0.365 1.00 15.17 172 PHE A CA 1
ATOM 1473 C C . PHE A 1 173 ? 2.451 29.470 -0.352 1.00 16.33 172 PHE A C 1
ATOM 1474 O O . PHE A 1 173 ? 1.757 29.594 0.645 1.00 17.92 172 PHE A O 1
ATOM 1482 N N . GLY A 1 174 ? 1.976 28.956 -1.462 1.00 15.72 173 GLY A N 1
ATOM 1483 C CA . GLY A 1 174 ? 0.643 28.402 -1.482 1.00 17.14 173 GLY A CA 1
ATOM 1484 C C . GLY A 1 174 ? 0.470 27.228 -0.518 1.00 16.53 173 GLY A C 1
ATOM 1485 O O . GLY A 1 174 ? 1.360 26.410 -0.352 1.00 15.93 173 GLY A O 1
ATOM 1486 N N . ILE A 1 175 ? -0.702 27.183 0.118 1.00 16.70 174 ILE A N 1
ATOM 1487 C CA . ILE A 1 175 ? -1.046 26.153 1.114 1.00 17.12 174 ILE A CA 1
ATOM 1488 C C . ILE A 1 175 ? -2.138 25.205 0.589 1.00 17.64 174 ILE A C 1
ATOM 1489 O O . ILE A 1 175 ? -3.118 25.637 -0.033 1.00 18.23 174 ILE A O 1
ATOM 1494 N N . GLY A 1 176 ? -1.961 23.910 0.843 1.00 18.13 175 GLY A N 1
ATOM 1495 C CA . GLY A 1 176 ? -2.972 22.912 0.528 1.00 18.88 175 GLY A CA 1
ATOM 1496 C C . GLY A 1 176 ? -2.432 21.495 0.664 1.00 20.14 175 GLY A C 1
ATOM 1497 O O . GLY A 1 176 ? -1.363 21.183 0.100 1.00 21.13 175 GLY A O 1
ATOM 1498 N N . PRO A 1 177 ? -3.093 20.640 1.469 1.00 19.12 176 PRO A N 1
ATOM 1499 C CA . PRO A 1 177 ? -4.091 20.901 2.499 1.00 18.71 176 PRO A CA 1
ATOM 1500 C C . PRO A 1 177 ? -3.429 21.528 3.706 1.00 18.68 176 PRO A C 1
ATOM 1501 O O . PRO A 1 177 ? -2.311 21.156 4.043 1.00 17.83 176 PRO A O 1
ATOM 1505 N N . VAL A 1 178 ? -4.087 22.498 4.326 1.00 18.47 177 VAL A N 1
ATOM 1506 C CA A VAL A 1 178 ? -3.497 23.168 5.469 0.50 18.89 177 VAL A CA 1
ATOM 1507 C CA B VAL A 1 178 ? -3.531 23.164 5.505 0.50 19.20 177 VAL A CA 1
ATOM 1508 C C . VAL A 1 178 ? -3.089 22.107 6.513 1.00 18.76 177 VAL A C 1
ATOM 1509 O O . VAL A 1 178 ? -3.842 21.148 6.753 1.00 20.45 177 VAL A O 1
ATOM 1516 N N . PRO A 1 179 ? -1.876 22.249 7.105 1.00 18.20 178 PRO A N 1
ATOM 1517 C CA . PRO A 1 179 ? -0.828 23.277 6.970 1.00 17.76 178 PRO A CA 1
ATOM 1518 C C . PRO A 1 179 ? 0.344 22.905 6.026 1.00 16.03 178 PRO A C 1
ATOM 1519 O O . PRO A 1 179 ? 1.437 23.429 6.154 1.00 15.49 178 PRO A O 1
ATOM 1523 N N . PHE A 1 180 ? 0.117 21.999 5.091 1.00 15.72 179 PHE A N 1
ATOM 1524 C CA . PHE A 1 180 ? 1.122 21.658 4.076 1.00 14.77 179 PHE A CA 1
ATOM 1525 C C . PHE A 1 180 ? 1.126 22.711 2.966 1.00 14.50 179 PHE A C 1
ATOM 1526 O O . PHE A 1 180 ? 0.140 23.359 2.715 1.00 14.84 179 PHE A O 1
ATOM 1534 N N . ARG A 1 181 ? 2.240 22.801 2.264 1.00 14.64 180 ARG A N 1
ATOM 1535 C CA . ARG A 1 181 ? 2.341 23.593 1.029 1.00 14.61 180 ARG A CA 1
ATOM 1536 C C . ARG A 1 181 ? 1.807 22.866 -0.210 1.00 15.26 180 ARG A C 1
ATOM 1537 O O . ARG A 1 181 ? 1.916 21.639 -0.313 1.00 15.19 180 ARG A O 1
ATOM 1545 N N . ASN A 1 182 ? 1.295 23.651 -1.154 1.00 15.32 181 ASN A N 1
ATOM 1546 C CA . ASN A 1 182 ? 0.858 23.126 -2.437 1.00 16.36 181 ASN A CA 1
ATOM 1547 C C . ASN A 1 182 ? 1.917 23.203 -3.535 1.00 16.69 181 ASN A C 1
ATOM 1548 O O . ASN A 1 182 ? 1.661 22.682 -4.606 1.00 16.88 181 ASN A O 1
ATOM 1553 N N . GLY A 1 183 ? 3.055 23.862 -3.273 1.00 16.68 182 GLY A N 1
ATOM 1554 C CA . GLY A 1 183 ? 4.133 24.042 -4.248 1.00 17.34 182 GLY A CA 1
ATOM 1555 C C . GLY A 1 183 ? 4.218 25.357 -5.028 1.00 19.97 182 GLY A C 1
ATOM 1556 O O . GLY A 1 183 ? 5.168 25.519 -5.826 1.00 22.19 182 GLY A O 1
ATOM 1557 N N . ASP A 1 184 ? 3.208 26.201 -4.910 1.00 19.76 183 ASP A N 1
ATOM 1558 C CA A ASP A 1 184 ? 3.320 27.485 -5.590 0.50 20.70 183 ASP A CA 1
ATOM 1559 C CA B ASP A 1 184 ? 3.103 27.530 -5.550 0.50 20.88 183 ASP A CA 1
ATOM 1560 C C . ASP A 1 184 ? 3.731 28.606 -4.650 1.00 20.06 183 ASP A C 1
ATOM 1561 O O . ASP A 1 184 ? 3.854 28.433 -3.444 1.00 18.55 183 ASP A O 1
ATOM 1570 N N . VAL A 1 185 ? 4.040 29.730 -5.276 1.00 21.16 184 VAL A N 1
ATOM 1571 C CA . VAL A 1 185 ? 4.307 30.976 -4.610 1.00 22.25 184 VAL A CA 1
ATOM 1572 C C . VAL A 1 185 ? 3.371 31.950 -5.319 1.00 22.86 184 VAL A C 1
ATOM 1573 O O . VAL A 1 185 ? 3.260 31.917 -6.559 1.00 23.45 184 VAL A O 1
ATOM 1577 N N . GLU A 1 186 ? 2.655 32.765 -4.540 1.00 23.37 185 GLU A N 1
ATOM 1578 C CA . GLU A 1 186 ? 1.499 33.519 -5.035 1.00 24.51 185 GLU A CA 1
ATOM 1579 C C . GLU A 1 186 ? 1.324 34.853 -4.309 1.00 25.33 185 GLU A C 1
ATOM 1580 O O . GLU A 1 186 ? 1.936 35.113 -3.278 1.00 22.45 185 GLU A O 1
ATOM 1586 N N . ASP A 1 187 ? 0.408 35.660 -4.839 1.00 26.85 186 ASP A N 1
ATOM 1587 C CA . ASP A 1 187 ? 0.060 36.945 -4.213 1.00 27.71 186 ASP A CA 1
ATOM 1588 C C . ASP A 1 187 ? -0.689 36.736 -2.924 1.00 28.23 186 ASP A C 1
ATOM 1589 O O . ASP A 1 187 ? -1.298 35.660 -2.701 1.00 28.99 186 ASP A O 1
ATOM 1594 N N . ILE A 1 188 ? -0.640 37.758 -2.051 1.00 28.36 187 ILE A N 1
ATOM 1595 C CA . ILE A 1 188 ? -1.250 37.674 -0.715 1.00 28.64 187 ILE A CA 1
ATOM 1596 C C . ILE A 1 188 ? -2.502 38.548 -0.612 1.00 29.69 187 ILE A C 1
ATOM 1597 O O . ILE A 1 188 ? -2.426 39.731 -0.956 1.00 31.07 187 ILE A O 1
ATOM 1602 N N . PRO A 1 189 ? -3.646 37.974 -0.156 1.00 30.08 188 PRO A N 1
ATOM 1603 C CA . PRO A 1 189 ? -4.861 38.792 -0.028 1.00 29.87 188 PRO A CA 1
ATOM 1604 C C . PRO A 1 189 ? -4.601 40.034 0.821 1.00 29.58 188 PRO A C 1
ATOM 1605 O O . PRO A 1 189 ? -4.180 39.925 1.982 1.00 28.58 188 PRO A O 1
ATOM 1609 N N . GLY A 1 190 ? -4.765 41.202 0.190 1.00 28.93 189 GLY A N 1
ATOM 1610 C CA . GLY A 1 190 ? -4.724 42.472 0.885 1.00 28.21 189 GLY A CA 1
ATOM 1611 C C . GLY A 1 190 ? -3.379 43.184 0.979 1.00 27.34 189 GLY A C 1
ATOM 1612 O O . GLY A 1 190 ? -3.324 44.248 1.549 1.00 25.52 189 GLY A O 1
ATOM 1613 N N . ALA A 1 191 ? -2.311 42.625 0.413 1.00 27.26 190 ALA A N 1
ATOM 1614 C CA . ALA A 1 191 ? -0.982 43.241 0.539 1.00 27.21 190 ALA A CA 1
ATOM 1615 C C . ALA A 1 191 ? -0.951 44.599 -0.183 1.00 28.03 190 ALA A C 1
ATOM 1616 O O . ALA A 1 191 ? -1.521 44.747 -1.259 1.00 28.55 190 ALA A O 1
ATOM 1618 N N . GLU A 1 192 ? -0.303 45.578 0.430 1.00 27.75 19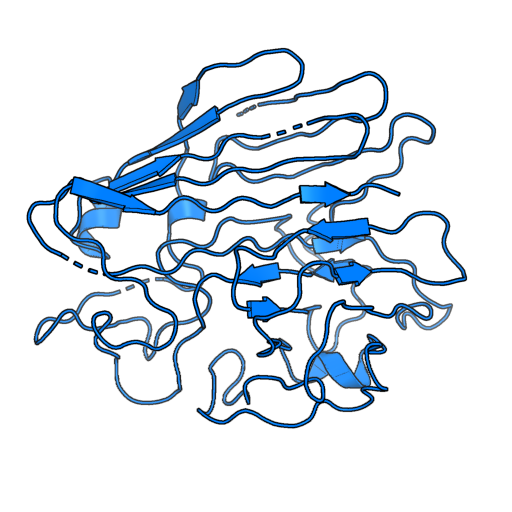1 GLU A N 1
ATOM 1619 C CA . GLU A 1 192 ? -0.131 46.905 -0.160 1.00 29.08 191 GLU A CA 1
ATOM 1620 C C . GLU A 1 192 ? 1.303 47.341 0.005 1.00 27.27 191 GLU A C 1
ATOM 1621 O O . GLU A 1 192 ? 1.684 47.881 1.061 1.00 26.69 191 GLU A O 1
ATOM 1627 N N . GLY A 1 193 ? 2.076 47.160 -1.053 1.00 26.21 192 GLY A N 1
ATOM 1628 C CA . GLY A 1 193 ? 3.488 47.463 -1.005 1.00 24.95 192 GLY A CA 1
ATOM 1629 C C . GLY A 1 193 ? 4.122 46.660 0.120 1.00 23.30 192 GLY A C 1
ATOM 1630 O O . GLY A 1 193 ? 3.962 45.435 0.189 1.00 22.77 192 GLY A O 1
ATOM 1631 N N . ASN A 1 194 ? 4.805 47.344 1.027 1.00 22.62 193 ASN A N 1
ATOM 1632 C CA . ASN A 1 194 ? 5.487 46.640 2.100 1.00 21.81 193 ASN A CA 1
ATOM 1633 C C . ASN A 1 194 ? 4.652 46.447 3.369 1.00 21.43 193 ASN A C 1
ATOM 1634 O O . ASN A 1 194 ? 5.186 46.068 4.384 1.00 19.93 193 ASN A O 1
ATOM 1639 N N . ARG A 1 195 ? 3.351 46.630 3.260 1.00 21.33 194 ARG A N 1
ATOM 1640 C CA A ARG A 1 195 ? 2.452 46.565 4.401 0.50 21.76 194 ARG A CA 1
ATOM 1641 C CA B ARG A 1 195 ? 2.451 46.557 4.401 0.50 21.74 194 ARG A CA 1
ATOM 1642 C C . ARG A 1 195 ? 1.411 45.468 4.150 1.00 21.26 194 ARG A C 1
ATOM 1643 O O . ARG A 1 195 ? 0.767 45.432 3.062 1.00 22.01 194 ARG A O 1
ATOM 1658 N N . LEU A 1 196 ? 1.263 44.563 5.115 1.00 19.90 195 LEU A N 1
ATOM 1659 C CA . LEU A 1 196 ? 0.271 43.478 5.032 1.00 19.51 195 LEU A CA 1
ATOM 1660 C C . LEU A 1 196 ? -0.708 43.594 6.199 1.00 18.41 195 LEU A C 1
ATOM 1661 O O . LEU A 1 196 ? -0.327 43.377 7.343 1.00 17.67 195 LEU A O 1
ATOM 1666 N N . PRO A 1 197 ? -1.969 43.962 5.927 1.00 19.10 196 PRO A N 1
ATOM 1667 C CA . PRO A 1 197 ? -2.948 43.976 7.009 1.00 18.83 196 PRO A CA 1
ATOM 1668 C C . PRO A 1 197 ? -3.169 42.560 7.516 1.00 19.21 196 PRO A C 1
ATOM 1669 O O . PRO A 1 197 ? -3.272 41.620 6.709 1.00 19.53 196 PRO A O 1
ATOM 1673 N N . LEU A 1 198 ? -3.198 42.387 8.834 1.00 18.58 197 LEU A N 1
ATOM 1674 C CA . LEU A 1 198 ? -3.319 41.066 9.448 1.00 18.45 197 LEU A CA 1
ATOM 1675 C C . LEU A 1 198 ? -4.746 40.897 9.989 1.00 19.18 197 LEU A C 1
ATOM 1676 O O . LEU A 1 198 ? -5.118 41.470 11.022 1.00 20.29 197 LEU A O 1
ATOM 1681 N N . THR A 1 199 ? -5.550 40.144 9.247 1.00 19.62 198 THR A N 1
ATOM 1682 C CA . THR A 1 199 ? -6.970 40.033 9.502 1.00 20.65 198 THR A CA 1
ATOM 1683 C C . THR A 1 199 ? -7.319 38.554 9.599 1.00 21.13 198 THR A C 1
ATOM 1684 O O . THR A 1 199 ? -6.546 37.670 9.157 1.00 20.12 198 THR A O 1
ATOM 1688 N N . HIS A 1 200 ? -8.483 38.282 10.170 1.00 22.28 199 HIS A N 1
ATOM 1689 C CA . HIS A 1 200 ? -8.980 36.906 10.171 1.00 23.45 199 HIS A CA 1
ATOM 1690 C C . HIS A 1 200 ? -9.310 36.458 8.764 1.00 24.59 199 HIS A C 1
ATOM 1691 O O . HIS A 1 200 ? -9.100 35.302 8.431 1.00 25.14 199 HIS A O 1
ATOM 1698 N N . ASP A 1 201 ? -9.811 37.384 7.939 1.00 26.15 200 ASP A N 1
ATOM 1699 C CA . ASP A 1 201 ? -10.004 37.110 6.515 1.00 27.06 200 ASP A CA 1
ATOM 1700 C C . ASP A 1 201 ? -8.728 36.564 5.853 1.00 26.64 200 ASP A C 1
ATOM 1701 O O . ASP A 1 201 ? -8.798 35.606 5.089 1.00 25.77 200 ASP A O 1
ATOM 1706 N N . LEU A 1 202 ? -7.576 37.160 6.155 1.00 25.33 201 LEU A N 1
ATOM 1707 C CA . LEU A 1 202 ? -6.293 36.653 5.675 1.00 25.15 201 LEU A CA 1
ATOM 1708 C C . LEU A 1 202 ? -5.941 35.319 6.365 1.00 24.60 201 LEU A C 1
ATOM 1709 O O . LEU A 1 202 ? -5.579 34.328 5.706 1.00 24.05 201 LEU A O 1
ATOM 1714 N N . LEU A 1 203 ? -6.006 35.297 7.689 1.00 23.83 202 LEU A N 1
ATOM 1715 C CA . LEU A 1 203 ? -5.351 34.187 8.428 1.00 23.57 202 LEU A CA 1
ATOM 1716 C C . LEU A 1 203 ? -6.197 32.919 8.596 1.00 24.21 202 LEU A C 1
ATOM 1717 O O . LEU A 1 203 ? -5.657 31.861 8.921 1.00 24.18 202 LEU A O 1
ATOM 1722 N N . ASP A 1 204 ? -7.497 33.016 8.382 1.00 25.71 203 ASP A N 1
ATOM 1723 C CA . ASP A 1 204 ? -8.395 31.879 8.609 1.00 26.84 203 ASP A CA 1
ATOM 1724 C C . ASP A 1 204 ? -8.131 30.731 7.669 1.00 27.18 203 ASP A C 1
ATOM 1725 O O . ASP A 1 204 ? -8.495 29.592 7.983 1.00 28.47 203 ASP A O 1
ATOM 1730 N N . GLY A 1 205 ? -7.470 31.003 6.544 1.00 27.17 204 GLY A N 1
ATOM 1731 C CA . GLY A 1 205 ? -7.083 29.976 5.579 1.00 27.65 204 GLY A CA 1
ATOM 1732 C C . GLY A 1 205 ? -5.768 29.277 5.885 1.00 27.34 204 GLY A C 1
ATOM 1733 O O . GLY A 1 205 ? -5.257 28.494 5.060 1.00 28.73 204 GLY A O 1
ATOM 1734 N N . GLY A 1 206 ? -5.186 29.570 7.046 1.00 25.65 205 GLY A N 1
ATOM 1735 C CA . GLY A 1 206 ? -3.961 28.922 7.450 1.00 24.38 205 GLY A CA 1
ATOM 1736 C C . GLY A 1 206 ? -2.775 29.835 7.448 1.00 23.14 205 GLY A C 1
ATOM 1737 O O . GLY A 1 206 ? -2.854 31.024 7.075 1.00 22.69 205 GLY A O 1
ATOM 1738 N N . LEU A 1 207 ? -1.664 29.268 7.885 1.00 20.95 206 LEU A N 1
ATOM 1739 C CA . LEU A 1 207 ? -0.401 29.979 7.970 1.00 20.20 206 LEU A CA 1
ATOM 1740 C C . LEU A 1 207 ? -0.025 30.710 6.642 1.00 19.51 206 LEU A C 1
ATOM 1741 O O . LEU A 1 207 ? -0.255 30.189 5.539 1.00 20.18 206 LEU A O 1
ATOM 1746 N N . VAL A 1 208 ? 0.485 31.942 6.774 1.00 17.37 207 VAL A N 1
ATOM 1747 C CA . VAL A 1 208 ? 0.953 32.765 5.664 1.00 16.62 207 VAL A CA 1
ATOM 1748 C C . VAL A 1 208 ? 2.485 32.824 5.698 1.00 15.89 207 VAL A C 1
ATOM 1749 O O . VAL A 1 208 ? 3.090 33.483 6.541 1.00 14.46 207 VAL A O 1
ATOM 1753 N N . ILE A 1 209 ? 3.112 32.073 4.812 1.00 14.99 208 ILE A N 1
ATOM 1754 C CA . ILE A 1 209 ? 4.577 31.977 4.770 1.00 14.96 208 ILE A CA 1
ATOM 1755 C C . ILE A 1 209 ? 5.145 32.936 3.728 1.00 15.29 208 ILE A C 1
ATOM 1756 O O . ILE A 1 209 ? 5.062 32.663 2.541 1.00 15.96 208 ILE A O 1
ATOM 1761 N N . LEU A 1 210 ? 5.703 34.056 4.160 1.00 15.82 209 LEU A N 1
ATOM 1762 C CA . LEU A 1 210 ? 6.276 35.033 3.228 1.00 16.70 209 LEU A CA 1
ATOM 1763 C C . LEU A 1 210 ? 7.534 34.487 2.576 1.00 16.82 209 LEU A C 1
ATOM 1764 O O . LEU A 1 210 ? 8.463 33.997 3.255 1.00 18.11 209 LEU A O 1
ATOM 1769 N N . ALA A 1 211 ? 7.556 34.580 1.255 1.00 17.84 210 ALA A N 1
ATOM 1770 C CA . ALA A 1 211 ? 8.608 34.022 0.427 1.00 18.13 210 ALA A CA 1
ATOM 1771 C C . ALA A 1 211 ? 9.750 34.990 0.155 1.00 19.20 210 ALA A C 1
ATOM 1772 O O . ALA A 1 211 ? 10.781 34.568 -0.393 1.00 20.49 210 ALA A O 1
ATOM 1774 N N . ASN A 1 212 ? 9.592 36.266 0.530 1.00 18.85 211 ASN A N 1
ATOM 1775 C CA . ASN A 1 212 ? 10.559 37.304 0.163 1.00 19.32 211 ASN A CA 1
ATOM 1776 C C . ASN A 1 212 ? 11.765 37.296 1.099 1.00 19.23 211 ASN A C 1
ATOM 1777 O O . ASN A 1 212 ? 11.756 37.915 2.163 1.00 19.51 211 ASN A O 1
ATOM 1782 N N . SER A 1 213 ? 12.838 36.601 0.695 1.00 19.52 212 SER A N 1
ATOM 1783 C CA A SER A 1 213 ? 13.961 36.359 1.610 0.50 18.97 212 SER A CA 1
ATOM 1784 C CA B SER A 1 213 ? 13.951 36.349 1.614 0.50 19.32 212 SER A CA 1
ATOM 1785 C C . SER A 1 213 ? 14.830 37.556 1.903 1.00 19.56 212 SER A C 1
ATOM 1786 O O . SER A 1 213 ? 15.634 37.527 2.843 1.00 19.90 212 SER A O 1
ATOM 1791 N N . GLU A 1 214 ? 14.685 38.614 1.114 1.00 19.96 213 GLU A N 1
ATOM 1792 C CA . GLU A 1 214 ? 15.469 39.804 1.310 1.00 20.49 213 GLU A CA 1
ATOM 1793 C C . GLU A 1 214 ? 15.069 40.642 2.535 1.00 19.94 213 GLU A C 1
ATOM 1794 O O . GLU A 1 214 ? 15.785 41.596 2.894 1.00 19.59 213 GLU A O 1
ATOM 1800 N N . ILE A 1 215 ? 13.914 40.339 3.127 1.00 19.03 214 ILE A N 1
ATOM 1801 C CA . ILE A 1 215 ? 13.443 41.111 4.290 1.00 18.38 214 ILE A CA 1
ATOM 1802 C C . ILE A 1 215 ? 14.422 41.069 5.451 1.00 17.48 214 ILE A C 1
ATOM 1803 O O . ILE A 1 215 ? 14.926 40.009 5.833 1.00 16.98 214 ILE A O 1
ATOM 1808 N N . ALA A 1 216 ? 14.708 42.243 5.990 1.00 17.22 215 ALA A N 1
ATOM 1809 C CA . ALA A 1 216 ? 15.621 42.376 7.108 1.00 16.43 215 ALA A CA 1
ATOM 1810 C C . ALA A 1 216 ? 14.881 42.657 8.401 1.00 16.74 215 ALA A C 1
ATOM 1811 O O . ALA A 1 216 ? 15.299 42.186 9.450 1.00 16.60 215 ALA A O 1
ATOM 1813 N N . LYS A 1 217 ? 13.800 43.431 8.310 1.00 16.44 216 LYS A N 1
ATOM 1814 C CA A LYS A 1 217 ? 13.007 43.788 9.478 0.50 16.51 216 LYS A CA 1
ATOM 1815 C CA B LYS A 1 217 ? 13.004 43.859 9.475 0.50 16.69 216 LYS A CA 1
ATOM 1816 C C . LYS A 1 217 ? 11.538 43.652 9.186 1.00 16.47 216 LYS A C 1
ATOM 1817 O O . LYS A 1 217 ? 11.087 43.967 8.086 1.00 16.63 216 LYS A O 1
ATOM 1828 N N . ALA A 1 218 ? 10.812 43.130 10.164 1.00 16.05 217 ALA A N 1
ATOM 1829 C CA . ALA A 1 218 ? 9.363 42.950 10.050 1.00 16.22 217 ALA A CA 1
ATOM 1830 C C . ALA A 1 218 ? 8.738 43.419 11.379 1.00 15.54 217 ALA A C 1
ATOM 1831 O O . ALA A 1 218 ? 9.079 42.909 12.462 1.00 16.71 217 ALA A O 1
ATOM 1833 N N . THR A 1 219 ? 7.883 44.437 11.279 1.00 16.04 218 THR A N 1
ATOM 1834 C CA . THR A 1 219 ? 7.240 45.073 12.429 1.00 15.79 218 THR A CA 1
ATOM 1835 C C . THR A 1 219 ? 5.771 44.698 12.525 1.00 16.00 218 THR A C 1
ATOM 1836 O O . THR A 1 219 ? 5.042 44.866 11.555 1.00 15.68 218 THR A O 1
ATOM 1840 N N . LEU A 1 220 ? 5.370 44.228 13.710 1.00 15.21 219 LEU A N 1
ATOM 1841 C CA . LEU A 1 220 ? 3.970 43.906 14.065 1.00 15.27 219 LEU A CA 1
ATOM 1842 C C . LEU A 1 220 ? 3.495 45.074 14.938 1.00 15.92 219 LEU A C 1
ATOM 1843 O O . LEU A 1 220 ? 4.029 45.308 16.033 1.00 15.44 219 LEU A O 1
ATOM 1848 N N . ALA A 1 221 ? 2.535 45.833 14.422 1.00 15.84 220 ALA A N 1
ATOM 1849 C CA . ALA A 1 221 ? 2.092 47.049 15.080 1.00 16.45 220 ALA A CA 1
ATOM 1850 C C . ALA A 1 221 ? 0.663 47.425 14.685 1.00 17.01 220 ALA A C 1
ATOM 1851 O O . ALA A 1 221 ? 0.209 47.101 13.581 1.00 16.06 220 ALA A O 1
ATOM 1853 N N . SER A 1 222 ? 0.032 48.193 15.557 1.00 16.94 221 SER A N 1
ATOM 1854 C CA . SER A 1 222 ? -1.264 48.833 15.322 1.00 17.51 221 SER A CA 1
ATOM 1855 C C . SER A 1 222 ? -1.168 50.285 15.772 1.00 18.44 221 SER A C 1
ATOM 1856 O O . SER A 1 222 ? -0.567 50.552 16.807 1.00 17.62 221 SER A O 1
ATOM 1859 N N . PRO A 1 223 ? -1.752 51.202 14.998 1.00 19.80 222 PRO A N 1
ATOM 1860 C CA . PRO A 1 223 ? -1.740 52.603 15.421 1.00 21.02 222 PRO A CA 1
ATOM 1861 C C . PRO A 1 223 ? -2.513 52.841 16.721 1.00 21.82 222 PRO A C 1
ATOM 1862 O O . PRO A 1 223 ? -2.350 53.900 17.330 1.00 23.17 222 PRO A O 1
ATOM 1866 N N . HIS A 1 224 ? -3.337 51.883 17.145 1.00 21.65 223 HIS A N 1
ATOM 1867 C CA . HIS A 1 224 ? -4.135 52.051 18.370 1.00 22.50 223 HIS A CA 1
ATOM 1868 C C . HIS A 1 224 ? -3.484 51.472 19.617 1.00 22.52 223 HIS A C 1
ATOM 1869 O O . HIS A 1 224 ? -4.102 51.516 20.675 1.00 23.74 223 HIS A O 1
ATOM 1876 N N . HIS A 1 225 ? -2.279 50.915 19.496 1.00 22.73 224 HIS A N 1
ATOM 1877 C CA . HIS A 1 225 ? -1.651 50.221 20.614 1.00 22.60 224 HIS A CA 1
ATOM 1878 C C . HIS A 1 225 ? -0.219 50.609 20.807 1.00 23.80 224 HIS A C 1
ATOM 1879 O O . HIS A 1 225 ? 0.553 50.659 19.847 1.00 24.14 224 HIS A O 1
ATOM 1886 N N . ASP A 1 226 ? 0.129 50.813 22.069 1.00 25.01 225 ASP A N 1
ATOM 1887 C CA . ASP A 1 226 ? 1.428 51.371 22.453 1.00 26.73 225 ASP A CA 1
ATOM 1888 C C . ASP A 1 226 ? 2.571 50.476 22.097 1.00 25.92 225 ASP A C 1
ATOM 1889 O O . ASP A 1 226 ? 3.625 50.957 21.618 1.00 27.17 225 ASP A O 1
ATOM 1894 N N . HIS A 1 227 ? 2.431 49.180 22.369 1.00 24.66 226 HIS A N 1
ATOM 1895 C CA . HIS A 1 227 ? 3.540 48.285 22.206 1.00 23.86 226 HIS A CA 1
ATOM 1896 C C . HIS A 1 227 ? 3.489 47.670 20.786 1.00 23.80 226 HIS A C 1
ATOM 1897 O O . HIS A 1 227 ? 2.416 47.388 20.197 1.00 24.66 226 HIS A O 1
ATOM 1904 N N . SER A 1 228 ? 4.643 47.581 20.194 1.00 21.69 227 SER A N 1
ATOM 1905 C CA . SER A 1 228 ? 4.826 46.847 18.959 1.00 20.49 227 SER A CA 1
ATOM 1906 C C . SER A 1 228 ? 6.140 46.125 19.129 1.00 19.32 227 SER A C 1
ATOM 1907 O O . SER A 1 228 ? 6.879 46.373 20.091 1.00 18.34 227 SER A O 1
ATOM 1910 N N . ILE A 1 229 ? 6.398 45.180 18.225 1.00 17.43 228 ILE A N 1
ATOM 1911 C CA . ILE A 1 229 ? 7.693 44.508 18.128 1.00 16.45 228 ILE A CA 1
ATOM 1912 C C . ILE A 1 229 ? 8.167 44.509 16.693 1.00 16.30 228 ILE A C 1
ATOM 1913 O O . ILE A 1 229 ? 7.362 44.612 15.782 1.00 15.66 228 ILE A O 1
ATOM 1918 N N . THR A 1 230 ? 9.483 44.452 16.543 1.00 16.18 229 THR A N 1
ATOM 1919 C CA . THR A 1 230 ? 10.124 44.325 15.245 1.00 16.76 229 THR A CA 1
ATOM 1920 C C . THR A 1 230 ? 11.090 43.137 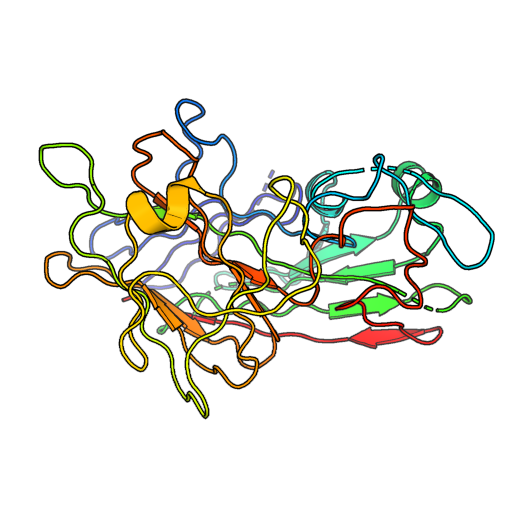15.309 1.00 17.07 229 THR A C 1
ATOM 1921 O O . THR A 1 230 ? 11.910 43.037 16.240 1.00 16.79 229 THR A O 1
ATOM 1925 N N . LEU A 1 231 ? 10.975 42.244 14.341 1.00 16.00 230 LEU A N 1
ATOM 1926 C CA . LEU A 1 231 ? 11.869 41.097 14.182 1.00 15.98 230 LEU A CA 1
ATOM 1927 C C . LEU A 1 231 ? 12.974 41.426 13.197 1.00 15.82 230 LEU A C 1
ATOM 1928 O O . LEU A 1 231 ? 12.719 41.896 12.093 1.00 15.08 230 LEU A O 1
ATOM 1933 N N . ASP A 1 232 ? 14.221 41.293 13.641 1.00 15.83 231 ASP A N 1
ATOM 1934 C CA . ASP A 1 232 ? 15.389 41.457 12.786 1.00 17.03 231 ASP A CA 1
ATOM 1935 C C . ASP A 1 232 ? 15.758 40.044 12.328 1.00 16.57 231 ASP A C 1
ATOM 1936 O O . ASP A 1 232 ? 16.203 39.239 13.115 1.00 16.94 231 ASP A O 1
ATOM 1941 N N . ILE A 1 233 ? 15.528 39.746 11.060 1.00 17.37 232 ILE A N 1
ATOM 1942 C CA . ILE A 1 233 ? 15.526 38.330 10.582 1.00 17.16 232 ILE A CA 1
ATOM 1943 C C . ILE A 1 233 ? 16.206 38.148 9.216 1.00 17.54 232 ILE A C 1
ATOM 1944 O O . ILE A 1 233 ? 15.852 37.260 8.447 1.00 16.67 232 ILE A O 1
ATOM 1949 N N . SER A 1 234 ? 17.245 38.922 8.922 1.00 18.06 233 SER A N 1
ATOM 1950 C CA A SER A 1 234 ? 17.950 38.783 7.630 0.50 18.19 233 SER A CA 1
ATOM 1951 C CA B SER A 1 234 ? 17.900 38.767 7.614 0.50 18.67 233 SER A CA 1
ATOM 1952 C C . SER A 1 234 ? 18.438 37.354 7.423 1.00 18.53 233 SER A C 1
ATOM 1953 O O . SER A 1 234 ? 18.475 36.863 6.293 1.00 18.77 233 SER A O 1
ATOM 1958 N N . ASP A 1 235 ? 18.859 36.697 8.506 1.00 17.42 234 ASP A N 1
ATOM 1959 C CA . ASP A 1 235 ? 19.393 35.335 8.419 1.00 17.60 234 ASP A CA 1
ATOM 1960 C C . ASP A 1 235 ? 18.360 34.260 8.078 1.00 17.59 234 ASP A C 1
ATOM 1961 O O . ASP A 1 235 ? 18.734 33.134 7.706 1.00 18.27 234 ASP A O 1
ATOM 1966 N N . PHE A 1 236 ? 17.077 34.547 8.280 1.00 16.86 235 PHE A N 1
ATOM 1967 C CA . PHE A 1 236 ? 16.006 33.564 8.121 1.00 16.19 235 PHE A CA 1
ATOM 1968 C C . PHE A 1 236 ? 15.332 33.831 6.774 1.00 16.96 235 PHE A C 1
ATOM 1969 O O . PHE A 1 236 ? 14.822 34.923 6.562 1.00 17.38 235 PHE A O 1
ATOM 1977 N N . PRO A 1 237 ? 15.350 32.861 5.854 1.00 14.99 236 PRO A N 1
ATOM 1978 C CA . PRO A 1 237 ? 14.814 33.124 4.518 1.00 15.85 236 PRO A CA 1
ATOM 1979 C C . PRO A 1 237 ? 13.325 33.349 4.483 1.00 15.67 236 PRO A C 1
ATOM 1980 O O . PRO A 1 237 ? 12.841 34.079 3.621 1.00 16.94 236 PRO A O 1
ATOM 1984 N N . TYR A 1 238 ? 12.570 32.759 5.406 1.00 15.40 237 TYR A N 1
ATOM 1985 C CA . TYR A 1 238 ? 11.095 32.893 5.338 1.00 14.95 237 TYR A CA 1
ATOM 1986 C C . TYR A 1 238 ? 10.545 33.365 6.683 1.00 15.30 237 TYR A C 1
ATOM 1987 O O . TYR A 1 238 ? 11.247 33.308 7.698 1.00 15.30 237 TYR A O 1
ATOM 1996 N N . LEU A 1 239 ? 9.297 33.846 6.670 1.00 15.60 238 LEU A N 1
ATOM 1997 C CA . LEU A 1 239 ? 8.668 34.455 7.830 1.00 15.31 238 LEU A CA 1
ATOM 1998 C C . LEU A 1 239 ? 7.203 34.141 7.785 1.00 15.48 238 LEU A C 1
ATOM 1999 O O . LEU A 1 239 ? 6.538 34.499 6.801 1.00 15.82 238 LEU A O 1
ATOM 2004 N N . THR A 1 240 ? 6.682 33.517 8.834 1.00 15.37 239 THR A N 1
ATOM 2005 C CA . THR A 1 240 ? 5.319 33.009 8.799 1.00 15.92 239 THR A CA 1
ATOM 2006 C C . THR A 1 240 ? 4.412 33.710 9.806 1.00 16.21 239 THR A C 1
ATOM 2007 O O . THR A 1 240 ? 4.790 33.915 10.951 1.00 16.97 239 THR A O 1
ATOM 2011 N N . ILE A 1 241 ? 3.216 34.083 9.349 1.00 16.14 240 ILE A N 1
ATOM 2012 C CA A ILE A 1 241 ? 2.206 34.680 10.211 0.50 16.51 240 ILE A CA 1
ATOM 2013 C CA B ILE A 1 241 ? 2.200 34.688 10.210 0.50 16.57 240 ILE A CA 1
ATOM 2014 C C . ILE A 1 241 ? 1.097 33.652 10.421 1.00 16.66 240 ILE A C 1
ATOM 2015 O O . ILE A 1 241 ? 0.653 33.001 9.462 1.00 16.98 240 ILE A O 1
ATOM 2024 N N . TRP A 1 242 ? 0.665 33.499 11.668 1.00 16.90 241 TRP A N 1
ATOM 2025 C CA . TRP A 1 242 ? -0.351 32.485 12.058 1.00 17.43 241 TRP A CA 1
ATOM 2026 C C . TRP A 1 242 ? -1.162 32.936 13.261 1.00 17.60 241 TRP A C 1
ATOM 2027 O O . TRP A 1 242 ? -0.641 33.546 14.172 1.00 16.70 241 TRP A O 1
ATOM 2038 N N . SER A 1 243 ? -2.465 32.681 13.219 1.00 18.11 242 SER A N 1
ATOM 2039 C CA . SER A 1 243 ? -3.322 32.763 14.395 1.00 18.77 242 SER A CA 1
ATOM 2040 C C . SER A 1 243 ? -4.393 31.699 14.252 1.00 19.72 242 SER A C 1
ATOM 2041 O O . SER A 1 243 ? -4.826 31.425 13.139 1.00 20.59 242 SER A O 1
ATOM 2044 N N . PRO A 1 244 ? -4.775 31.062 15.355 1.00 21.00 243 PRO A N 1
ATOM 2045 C CA . PRO A 1 244 ? -5.730 29.956 15.268 1.00 22.07 243 PRO A CA 1
ATOM 2046 C C . PRO A 1 244 ? -6.927 30.258 14.356 1.00 23.41 243 PRO A C 1
ATOM 2047 O O . PRO A 1 244 ? -7.645 31.268 14.528 1.00 23.04 243 PRO A O 1
ATOM 2051 N N . GLU A 1 245 ? -7.126 29.337 13.409 1.00 24.74 244 GLU A N 1
ATOM 2052 C CA A GLU A 1 245 ? -8.080 29.515 12.331 0.50 26.08 244 GLU A CA 1
ATOM 2053 C CA B GLU A 1 245 ? -8.076 29.520 12.330 0.50 25.85 244 GLU A CA 1
ATOM 2054 C C . GLU A 1 245 ? -9.513 29.407 12.855 1.00 27.09 244 GLU A C 1
ATOM 2055 O O . GLU A 1 245 ? -9.829 28.540 13.674 1.00 27.27 244 GLU A O 1
ATOM 2066 N N . HIS A 1 246 ? -10.368 30.311 12.395 1.00 28.48 245 HIS A N 1
ATOM 2067 C CA . HIS A 1 246 ? -11.786 30.369 12.779 1.00 30.50 245 HIS A CA 1
ATOM 2068 C C . HIS A 1 246 ? -12.023 30.554 14.273 1.00 30.16 245 HIS A C 1
ATOM 2069 O O . HIS A 1 246 ? -13.073 30.226 14.780 1.00 31.66 245 HIS A O 1
ATOM 2076 N N . LYS A 1 247 ? -11.020 31.080 14.978 1.00 29.40 246 LYS A 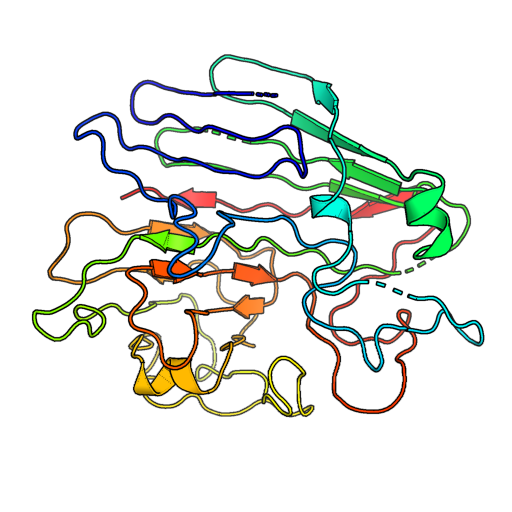N 1
ATOM 2077 C CA A LYS A 1 247 ? -11.138 31.441 16.386 0.50 28.77 246 LYS A CA 1
ATOM 2078 C CA B LYS A 1 247 ? -11.144 31.440 16.391 0.50 28.97 246 LYS A CA 1
ATOM 2079 C C . LYS A 1 247 ? -10.826 32.930 16.496 1.00 28.04 246 LYS A C 1
ATOM 2080 O O . LYS A 1 247 ? -10.371 33.543 15.532 1.00 28.45 246 LYS A O 1
ATOM 2091 N N . LYS A 1 248 ? -11.087 33.504 17.652 1.00 27.00 247 LYS A N 1
ATOM 2092 C CA A LYS A 1 248 ? -10.792 34.909 17.917 0.50 26.57 247 LYS A CA 1
ATOM 2093 C CA B LYS A 1 248 ? -10.741 34.901 17.905 0.50 26.32 247 LYS A CA 1
ATOM 2094 C C . LYS A 1 248 ? -9.658 35.008 18.975 1.00 25.11 247 LYS A C 1
ATOM 2095 O O . LYS A 1 248 ? -9.848 35.597 20.046 1.00 24.95 247 LYS A O 1
ATOM 2105 N N . ALA A 1 249 ? -8.485 34.457 18.665 1.00 23.52 248 ALA A N 1
ATOM 2106 C CA . ALA A 1 249 ? -7.383 34.479 19.604 1.00 22.53 248 ALA A CA 1
ATOM 2107 C C . ALA A 1 249 ? -6.824 35.897 19.690 1.00 21.47 248 ALA A C 1
ATOM 2108 O O . ALA A 1 249 ? -6.693 36.556 18.664 1.00 21.68 248 ALA A O 1
ATOM 2110 N N . PRO A 1 250 ? -6.493 36.356 20.899 1.00 20.82 249 PRO A N 1
ATOM 2111 C CA . PRO A 1 250 ? -5.891 37.685 21.108 1.00 19.95 249 PRO A CA 1
ATOM 2112 C C . PRO A 1 250 ? -4.370 37.631 20.943 1.00 18.53 249 PRO A C 1
ATOM 2113 O O . PRO A 1 250 ? -3.622 38.197 21.749 1.00 17.64 249 PRO A O 1
ATOM 2117 N N . PHE A 1 251 ? -3.926 36.900 19.933 1.00 16.83 250 PHE A N 1
ATOM 2118 C CA . PHE A 1 251 ? -2.478 36.843 19.567 1.00 15.98 250 PHE A CA 1
ATOM 2119 C C . PHE A 1 251 ? -2.272 36.596 18.087 1.00 15.51 250 PHE A C 1
ATOM 2120 O O . PHE A 1 251 ? -3.142 36.088 17.406 1.00 16.14 250 PHE A O 1
ATOM 2128 N N . ILE A 1 252 ? -1.093 36.985 17.611 1.00 15.29 251 ILE A N 1
ATOM 2129 C CA . ILE A 1 252 ? -0.624 36.688 16.269 1.00 15.08 251 ILE A CA 1
ATOM 2130 C C . ILE A 1 252 ? 0.805 36.233 16.414 1.00 14.46 251 ILE A C 1
ATOM 2131 O O . ILE A 1 252 ? 1.586 36.875 17.141 1.00 15.34 251 ILE A O 1
ATOM 2136 N N . ALA A 1 253 ? 1.106 35.054 15.822 1.00 13.80 252 ALA A N 1
ATOM 2137 C CA . ALA A 1 253 ? 2.461 34.552 15.749 1.00 13.63 252 ALA A CA 1
ATOM 2138 C C . ALA A 1 253 ? 3.167 35.053 14.501 1.00 13.48 252 ALA A C 1
ATOM 2139 O O . ALA A 1 253 ? 2.584 35.110 13.413 1.00 13.98 252 ALA A O 1
ATOM 2141 N N . VAL A 1 254 ? 4.448 35.391 14.663 1.00 13.98 253 VAL A N 1
ATOM 2142 C CA . VAL A 1 254 ? 5.285 35.890 13.570 1.00 14.25 253 VAL A CA 1
ATOM 2143 C C . VAL A 1 254 ? 6.567 35.110 13.715 1.00 13.80 253 VAL A C 1
ATOM 2144 O O . VAL A 1 254 ? 7.307 35.295 14.684 1.00 12.79 253 VAL A O 1
ATOM 2148 N N . GLU A 1 255 ? 6.797 34.182 12.773 1.00 13.50 254 GLU A N 1
ATOM 2149 C CA . GLU A 1 255 ? 7.641 33.030 12.984 1.00 13.26 254 GLU A CA 1
ATOM 2150 C C . GLU A 1 255 ? 8.797 32.953 12.000 1.00 13.43 254 GLU A C 1
ATOM 2151 O O . GLU A 1 255 ? 8.592 32.672 10.810 1.00 13.70 254 GLU A O 1
ATOM 2157 N N . PRO A 1 256 ? 10.020 33.232 12.471 1.00 13.75 255 PRO A N 1
ATOM 2158 C CA . PRO A 1 256 ? 11.153 33.113 11.565 1.00 13.73 255 PRO A CA 1
ATOM 2159 C C . PRO A 1 256 ? 11.396 31.645 11.177 1.00 13.50 255 PRO A C 1
ATOM 2160 O O . PRO A 1 256 ? 11.523 30.805 12.071 1.00 14.12 255 PRO A O 1
ATOM 2164 N N . PHE A 1 257 ? 11.497 31.382 9.872 1.00 12.82 256 PHE A N 1
ATOM 2165 C CA . PHE A 1 257 ? 11.674 30.016 9.319 1.00 13.09 256 PHE A CA 1
ATOM 2166 C C . PHE A 1 257 ? 12.968 29.920 8.505 1.00 13.51 256 PHE A C 1
ATOM 2167 O O . PHE A 1 257 ? 13.145 30.645 7.491 1.00 13.68 256 PHE A O 1
ATOM 2175 N N . ASP A 1 258 ? 13.853 29.011 8.918 1.00 13.48 257 ASP A N 1
ATOM 2176 C CA . ASP A 1 258 ? 14.947 28.519 8.048 1.00 13.01 257 ASP A CA 1
ATOM 2177 C C . ASP A 1 258 ? 14.593 27.103 7.569 1.00 13.02 257 ASP A C 1
ATOM 2178 O O . ASP A 1 258 ? 15.229 26.140 7.930 1.00 13.85 257 ASP A O 1
ATOM 2183 N N . GLY A 1 259 ? 13.539 27.034 6.750 1.00 13.14 258 GLY A N 1
ATOM 2184 C CA . GLY A 1 259 ? 12.966 25.795 6.274 1.00 13.42 258 GLY A CA 1
ATOM 2185 C C . GLY A 1 259 ? 11.493 26.034 6.019 1.00 13.30 258 GLY A C 1
ATOM 2186 O O . GLY A 1 259 ? 10.999 27.156 6.128 1.00 13.92 258 GLY A O 1
ATOM 2187 N N . LEU A 1 260 ? 10.826 24.987 5.549 1.00 13.55 259 LEU A N 1
ATOM 2188 C CA . LEU A 1 260 ? 9.420 25.073 5.132 1.00 13.94 259 LEU A CA 1
ATOM 2189 C C . LEU A 1 260 ? 8.706 23.779 5.428 1.00 14.48 259 LEU A C 1
ATOM 2190 O O . LEU A 1 260 ? 9.310 22.693 5.382 1.00 14.01 259 LEU A O 1
ATOM 2195 N N . PRO A 1 261 ? 7.390 23.860 5.715 1.00 14.13 260 PRO A N 1
ATOM 2196 C CA . PRO A 1 261 ? 6.615 22.620 5.784 1.00 14.55 260 PRO A CA 1
ATOM 2197 C C . PRO A 1 261 ? 6.711 21.844 4.482 1.00 14.27 260 PRO A C 1
ATOM 2198 O O . PRO A 1 261 ? 6.991 22.407 3.430 1.00 14.71 260 PRO A O 1
ATOM 2202 N N . ASP A 1 262 ? 6.424 20.545 4.514 1.00 14.77 261 ASP A N 1
ATOM 2203 C CA . ASP A 1 262 ? 6.453 19.768 3.320 1.00 14.95 261 ASP A CA 1
ATOM 2204 C C . ASP A 1 262 ? 5.442 20.262 2.273 1.00 15.04 261 ASP A C 1
ATOM 2205 O O . ASP A 1 262 ? 4.350 20.758 2.585 1.00 15.15 261 ASP A O 1
ATOM 2210 N N . GLN A 1 263 ? 5.836 20.084 1.017 1.00 14.54 262 GLN A N 1
ATOM 2211 C CA . GLN A 1 263 ? 4.904 20.152 -0.110 1.00 14.42 262 GLN A CA 1
ATOM 2212 C C . GLN A 1 263 ? 4.123 18.841 -0.146 1.00 13.94 262 GLN A C 1
ATOM 2213 O O . GLN A 1 263 ? 4.706 17.777 -0.120 1.00 13.70 262 GLN A O 1
ATOM 2219 N N . ALA A 1 264 ? 2.792 18.940 -0.215 1.00 14.25 263 ALA A N 1
ATOM 2220 C CA . ALA A 1 264 ? 1.888 17.773 -0.189 1.00 14.69 263 ALA A CA 1
ATOM 2221 C C . ALA A 1 264 ? 2.255 16.726 -1.240 1.00 15.40 263 ALA A C 1
ATOM 2222 O O . ALA A 1 264 ? 2.629 17.032 -2.361 1.00 16.85 263 ALA A O 1
ATOM 2224 N N . GLY A 1 265 ? 2.117 15.463 -0.877 1.00 15.79 264 GLY A N 1
ATOM 2225 C CA . GLY A 1 265 ? 2.363 14.367 -1.795 1.00 16.52 264 GLY A CA 1
ATOM 2226 C C . GLY A 1 265 ? 3.074 13.230 -1.091 1.00 16.82 264 GLY A C 1
ATOM 2227 O O . GLY A 1 265 ? 2.861 13.006 0.108 1.00 17.24 264 GLY A O 1
ATOM 2228 N N . GLU A 1 266 ? 4.010 12.589 -1.786 1.00 16.82 265 GLU A N 1
ATOM 2229 C CA A GLU A 1 266 ? 4.737 11.458 -1.229 0.50 17.16 265 GLU A CA 1
ATOM 2230 C CA B GLU A 1 266 ? 4.729 11.455 -1.217 0.50 17.05 265 GLU A CA 1
ATOM 2231 C C . GLU A 1 266 ? 5.809 11.915 -0.230 1.00 16.62 265 GLU A C 1
ATOM 2232 O O . GLU A 1 266 ? 6.205 13.089 -0.221 1.00 15.61 265 GLU A O 1
ATOM 2243 N N . PRO A 1 267 ? 6.258 11.016 0.641 1.00 16.74 266 PRO A N 1
ATOM 2244 C CA . PRO A 1 267 ? 7.337 11.369 1.567 1.00 16.96 266 PRO A CA 1
ATOM 2245 C C . PRO A 1 267 ? 8.587 11.910 0.824 1.00 16.64 266 PRO A C 1
ATOM 2246 O O . PRO A 1 267 ? 8.987 11.413 -0.262 1.00 16.25 266 PRO A O 1
ATOM 2250 N N . THR A 1 268 ? 9.157 12.968 1.396 1.00 15.97 267 THR A N 1
ATOM 2251 C CA . THR A 1 268 ? 10.180 13.760 0.732 1.00 15.87 267 THR A CA 1
ATOM 2252 C C . THR A 1 268 ? 11.561 13.371 1.193 1.00 15.26 267 THR A C 1
ATOM 2253 O O . THR A 1 268 ? 11.768 13.162 2.365 1.00 15.13 267 THR A O 1
ATOM 2257 N N . ASP A 1 269 ? 12.500 13.236 0.266 1.00 15.30 268 ASP A N 1
ATOM 2258 C CA . ASP A 1 269 ? 13.914 13.087 0.642 1.00 14.98 268 ASP A CA 1
ATOM 2259 C C . ASP A 1 269 ? 14.400 14.375 1.252 1.00 13.83 268 ASP A C 1
ATOM 2260 O O . ASP A 1 269 ? 14.401 15.454 0.618 1.00 14.49 268 ASP A O 1
ATOM 2265 N N . TRP A 1 270 ? 14.805 14.304 2.506 1.00 13.66 269 TRP A N 1
ATOM 2266 C CA . TRP A 1 270 ? 15.264 15.544 3.155 1.00 13.49 269 TRP A CA 1
ATOM 2267 C C . TRP A 1 270 ? 16.534 16.136 2.561 1.00 14.72 269 TRP A C 1
ATOM 2268 O O . TRP A 1 270 ? 16.828 17.323 2.790 1.00 14.26 269 TRP A O 1
ATOM 2279 N N . TYR A 1 271 ? 17.251 15.353 1.775 1.00 14.46 270 TYR A N 1
ATOM 2280 C CA . TYR A 1 271 ? 18.399 15.887 1.041 1.00 15.37 270 TYR A CA 1
ATOM 2281 C C . TYR A 1 271 ? 18.016 16.771 -0.148 1.00 15.76 270 TYR A C 1
ATOM 2282 O O . TYR A 1 271 ? 18.894 17.440 -0.732 1.00 15.79 270 TYR A O 1
ATOM 2291 N N . THR A 1 272 ? 16.734 16.797 -0.521 1.00 15.87 271 THR A N 1
ATOM 2292 C CA . THR A 1 272 ? 16.283 17.714 -1.581 1.00 17.68 271 THR A CA 1
ATOM 2293 C C . THR A 1 272 ? 15.045 18.561 -1.174 1.00 17.17 271 THR A C 1
ATOM 2294 O O . THR A 1 272 ? 14.584 19.381 -1.990 1.00 19.46 271 THR A O 1
ATOM 2298 N N . LYS A 1 273 ? 14.538 18.362 0.044 1.00 15.78 272 LYS A N 1
ATOM 2299 C CA . LYS A 1 273 ? 13.340 19.049 0.571 1.00 14.17 272 LYS A CA 1
ATOM 2300 C C . LYS A 1 273 ? 13.553 20.565 0.535 1.00 14.50 272 LYS A C 1
ATOM 2301 O O . LYS A 1 273 ? 14.578 21.075 1.007 1.00 13.82 272 LYS A O 1
ATOM 2307 N N . LEU A 1 274 ? 12.628 21.278 -0.081 1.00 14.34 273 LEU A N 1
ATOM 2308 C CA . LEU A 1 274 ? 12.802 22.731 -0.234 1.00 13.90 273 LEU A CA 1
ATOM 2309 C C . LEU A 1 274 ? 12.910 23.360 1.142 1.00 14.04 273 LEU A C 1
ATOM 2310 O O . LEU A 1 274 ? 12.081 23.099 2.021 1.00 13.75 273 LEU A O 1
ATOM 2315 N N . GLY A 1 275 ? 13.925 24.217 1.291 1.00 13.99 274 GLY A N 1
ATOM 2316 C CA . GLY A 1 275 ? 14.184 24.946 2.527 1.00 14.07 274 GLY A CA 1
ATOM 2317 C C . GLY A 1 275 ? 15.153 24.267 3.485 1.00 13.49 274 GLY A C 1
ATOM 2318 O O . GLY A 1 275 ? 15.595 24.889 4.465 1.00 13.39 274 GLY A O 1
ATOM 2319 N N . ASN A 1 276 ? 15.403 22.978 3.294 1.00 13.11 275 ASN A N 1
ATOM 2320 C CA . ASN A 1 276 ? 16.397 22.300 4.063 1.00 12.97 275 ASN A CA 1
ATOM 2321 C C . ASN A 1 276 ? 17.828 22.751 3.708 1.00 13.17 275 ASN A C 1
ATOM 2322 O O . ASN A 1 276 ? 18.131 23.209 2.588 1.00 14.07 275 ASN A O 1
ATOM 2327 N N . THR A 1 277 ? 18.677 22.642 4.727 1.00 12.97 276 THR A N 1
ATOM 2328 C CA . THR A 1 277 ? 20.109 22.831 4.662 1.00 13.28 276 THR A CA 1
ATOM 2329 C C . THR A 1 277 ? 20.793 21.492 4.963 1.00 12.86 276 THR A C 1
ATOM 2330 O O . THR A 1 277 ? 20.459 20.861 5.952 1.00 13.18 276 THR A O 1
ATOM 2334 N N . THR A 1 278 ? 21.737 21.087 4.110 1.00 13.14 277 THR A N 1
ATOM 2335 C CA . THR A 1 278 ? 22.541 19.884 4.346 1.00 13.70 277 THR A CA 1
ATOM 2336 C C . THR A 1 278 ? 23.938 20.250 4.842 1.00 13.82 277 THR A C 1
ATOM 2337 O O . THR A 1 278 ? 24.701 20.907 4.155 1.00 14.44 277 THR A O 1
ATOM 2341 N N . LEU A 1 279 ? 24.242 19.842 6.045 1.00 13.25 278 LEU A N 1
ATOM 2342 C CA . LEU A 1 279 ? 25.576 20.059 6.607 1.00 13.22 278 LEU A CA 1
ATOM 2343 C C . LEU A 1 279 ? 26.490 18.883 6.389 1.00 13.33 278 LEU A C 1
ATOM 2344 O O . LEU A 1 279 ? 26.140 17.731 6.639 1.00 12.98 278 LEU A O 1
ATOM 2349 N N . SER A 1 280 ? 27.695 19.163 5.898 1.00 13.81 279 SER A N 1
ATOM 2350 C CA . SER A 1 280 ? 28.781 18.208 5.909 1.00 14.42 279 SER A CA 1
ATOM 2351 C C . SER A 1 280 ? 29.135 17.729 7.326 1.00 14.62 279 SER A C 1
ATOM 2352 O O . SER A 1 280 ? 28.763 18.373 8.338 1.00 14.18 279 SER A O 1
ATOM 2355 N N . ALA A 1 281 ? 29.774 16.555 7.415 1.00 14.04 280 ALA A N 1
ATOM 2356 C CA . ALA A 1 281 ? 30.190 16.046 8.719 1.00 14.54 280 ALA A CA 1
ATOM 2357 C C . ALA A 1 281 ? 30.984 17.089 9.495 1.00 14.69 280 ALA A C 1
ATOM 2358 O O . ALA A 1 281 ? 31.952 17.649 8.961 1.00 15.28 280 ALA A O 1
ATOM 2360 N N . GLY A 1 282 ? 30.571 17.350 10.735 1.00 14.18 281 GLY A N 1
ATOM 2361 C CA . GLY A 1 282 ? 31.217 18.299 11.610 1.00 14.52 281 GLY A CA 1
ATOM 2362 C C . GLY A 1 282 ? 30.971 19.767 11.328 1.00 14.93 281 GLY A C 1
ATOM 2363 O O . GLY A 1 282 ? 31.476 20.622 12.072 1.00 16.30 281 GLY A O 1
ATOM 2364 N N . ALA A 1 283 ? 30.215 20.094 10.274 1.00 14.17 282 ALA A N 1
ATOM 2365 C CA . ALA A 1 283 ? 29.952 21.492 9.960 1.00 13.88 282 ALA A CA 1
ATOM 2366 C C . ALA A 1 283 ? 28.837 22.048 10.848 1.00 14.05 282 ALA A C 1
ATOM 2367 O O . ALA A 1 283 ? 28.076 21.328 11.460 1.00 14.48 282 ALA A O 1
ATOM 2369 N N . ASN A 1 284 ? 28.787 23.374 10.915 1.00 14.19 283 ASN A N 1
ATOM 2370 C CA . ASN A 1 284 ? 27.735 24.052 11.665 1.00 14.32 283 ASN A CA 1
ATOM 2371 C C . ASN A 1 284 ? 27.095 25.154 10.837 1.00 14.31 283 ASN A C 1
ATOM 2372 O O . ASN A 1 284 ? 27.699 25.703 9.894 1.00 13.82 283 ASN A O 1
ATOM 2377 N N . LYS A 1 285 ? 25.865 25.477 11.197 1.00 13.97 284 LYS A N 1
ATOM 2378 C CA . LYS A 1 285 ? 25.182 26.672 10.667 1.00 13.77 284 LYS A CA 1
ATOM 2379 C C . LYS A 1 285 ? 24.834 27.547 11.838 1.00 14.40 284 LYS A C 1
ATOM 2380 O O . LYS A 1 285 ? 24.233 27.069 12.793 1.00 13.87 284 LYS A O 1
ATOM 2386 N N . GLN A 1 286 ? 25.096 28.846 11.693 1.00 14.77 285 GLN A N 1
ATOM 2387 C CA . GLN A 1 286 ? 24.715 29.803 12.719 1.00 16.38 285 GLN A CA 1
ATOM 2388 C C . GLN A 1 286 ? 23.677 30.781 12.160 1.00 16.12 285 GLN A C 1
ATOM 2389 O O . GLN A 1 286 ? 23.832 31.260 11.012 1.00 17.45 285 GLN A O 1
ATOM 2395 N N . LEU A 1 287 ? 22.662 31.080 12.965 1.00 16.20 286 LEU A N 1
ATOM 2396 C CA A LEU A 1 287 ? 21.584 32.001 12.616 0.50 16.54 286 LEU A CA 1
ATOM 2397 C CA B LEU A 1 287 ? 21.629 32.051 12.605 0.50 16.57 286 LEU A CA 1
ATOM 2398 C C . LEU A 1 287 ? 21.359 32.930 13.801 1.00 16.37 286 LEU A C 1
ATOM 2399 O O . LEU A 1 287 ? 21.423 32.470 14.943 1.00 16.83 286 LEU A O 1
ATOM 2408 N N . ALA A 1 288 ? 21.104 34.204 13.536 1.00 15.69 287 ALA A N 1
ATOM 2409 C CA . ALA A 1 288 ? 20.794 35.149 14.606 1.00 16.68 287 ALA A CA 1
ATOM 2410 C C . ALA A 1 288 ? 19.487 35.843 14.312 1.00 16.14 287 ALA A C 1
ATOM 2411 O O . ALA A 1 288 ? 19.101 35.987 13.158 1.00 16.39 287 ALA A O 1
ATOM 2413 N N . LEU A 1 289 ? 18.787 36.250 15.364 1.00 16.20 288 LEU A N 1
ATOM 2414 C CA . LEU A 1 289 ? 17.659 37.185 15.234 1.00 16.63 288 LEU A CA 1
ATOM 2415 C C . LEU A 1 289 ? 17.611 38.129 16.433 1.00 16.66 288 LEU A C 1
ATOM 2416 O O . LEU A 1 289 ? 18.262 37.885 17.458 1.00 16.84 288 LEU A O 1
ATOM 2421 N N . LYS A 1 290 ? 16.832 39.205 16.295 1.00 16.53 289 LYS A N 1
ATOM 2422 C CA . LYS A 1 290 ? 16.491 40.051 17.422 1.00 17.20 289 LYS A CA 1
ATOM 2423 C C . LYS A 1 290 ? 14.992 40.295 17.427 1.00 16.65 289 LYS A C 1
ATOM 2424 O O . LYS A 1 290 ? 14.368 40.409 16.365 1.00 17.17 289 LYS A O 1
ATOM 2430 N N . VAL A 1 291 ? 14.434 40.346 18.627 1.00 16.31 290 VAL A N 1
ATOM 2431 C CA . VAL A 1 291 ? 13.047 40.784 18.830 1.00 16.10 290 VAL A CA 1
ATOM 2432 C C . VAL A 1 291 ? 13.194 42.177 19.460 1.00 16.46 290 VAL A C 1
ATOM 2433 O O . VAL A 1 291 ? 13.593 42.290 20.612 1.00 16.57 290 VAL A O 1
ATOM 2437 N N . GLU A 1 29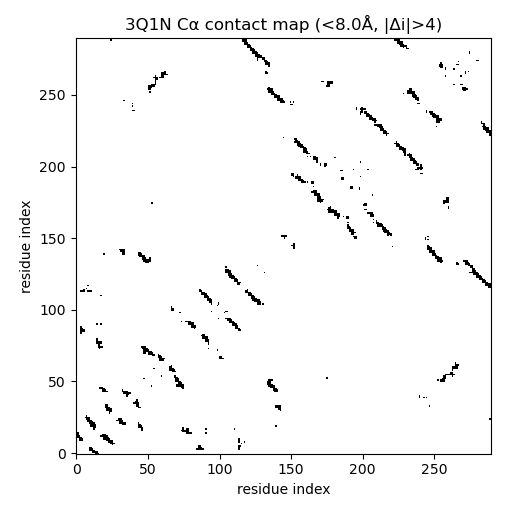2 ? 12.980 43.223 18.690 1.00 16.07 291 GLU A N 1
ATOM 24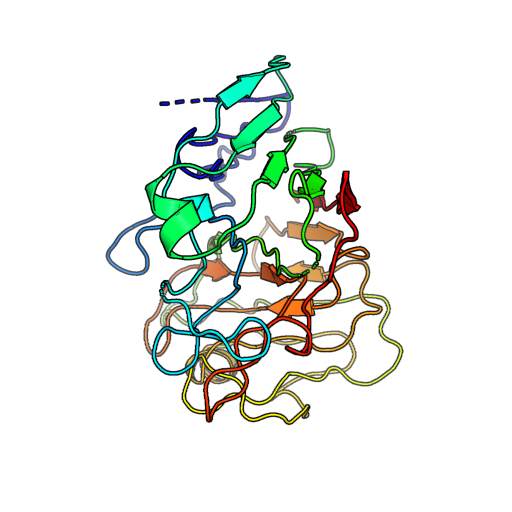38 C CA . GLU A 1 292 ? 13.005 44.579 19.235 1.00 16.63 291 GLU A CA 1
ATOM 2439 C C . GLU A 1 292 ? 11.698 44.833 19.970 1.00 16.85 291 GLU A C 1
ATOM 2440 O O . GLU A 1 292 ? 10.608 44.567 19.434 1.00 17.57 291 GLU A O 1
ATOM 2446 N N . LEU A 1 293 ? 11.811 45.300 21.215 1.00 16.90 292 LEU A N 1
ATOM 2447 C CA . LEU A 1 293 ? 10.668 45.417 22.115 1.00 17.09 292 LEU A CA 1
ATOM 2448 C C . LEU A 1 293 ? 10.315 46.901 22.266 1.00 18.85 292 LEU A C 1
ATOM 2449 O O . LEU A 1 293 ? 11.045 47.631 22.931 1.00 19.10 292 LEU A O 1
ATOM 2454 N N . HIS A 1 294 ? 9.236 47.327 21.597 1.00 19.71 293 HIS A N 1
ATOM 2455 C CA A HIS A 1 294 ? 8.796 48.723 21.536 0.50 20.79 293 HIS A CA 1
ATOM 2456 C CA B HIS A 1 294 ? 8.869 48.722 21.638 0.50 21.08 293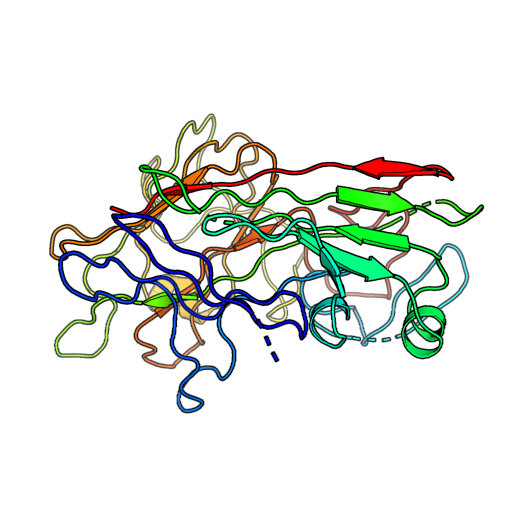 HIS A CA 1
ATOM 2457 C C . HIS A 1 294 ? 7.530 48.860 22.346 1.00 21.97 293 HIS A C 1
ATOM 2458 O O . HIS A 1 294 ? 7.179 48.084 23.235 1.00 21.87 293 HIS A O 1
#

Nearest PDB structures (foldseek):
  3q1n-assembly1_A  TM=1.003E+00  e=9.042E-58  Lacticaseibacillus paracasei ATCC 334
  3dcd-assembly2_B  TM=8.953E-01  e=1.217E-24  Lactobacillus acidophilus

Secondary structure (DSSP, 8-state):
--EEE-SSEEEEEETBTTEEEEEEETTTTEE-B----TTT-S-S--EEBS--S--GGG-EEETTEEE--TTBSGGGSB-EEES--SS--EEEEE--HHHHHHS---EEEEEE--BTTEEEEEEEEEE-SS---B-EEE--EEE--B-TTSSB-S-EEEEE--SS--EEEEESSTTSEEEEEEE-TT-BTTEEE--HHHHTT--EEE--TT--EEEEE-TT-S--EEEE-TT-SEEEEE--TTS--SEEEEEEEES-PPBSSSPPBTTT-TT-BPPPTT-EEEEEEEEEE-

Organism: Lacticaseibacillus paracasei (strain ATCC 334 / BCRC 17002 / CCUG 31169 / CIP 107868 / KCTC 3260 / NRRL B-441) (NCBI:txid321967)

Radius of gyration: 18.46 Å; Cα contacts (8 Å, |Δi|>4): 856; chains: 1; bounding box: 47×48×41 Å

Solvent-accessible surface area: 12069 Å² total

Foldseek 3Di:
DDWADDPFWIWDAFQQQSATQWIAGPVVRDTFWDNQPVVFGNGTKHKQKQAAAAFAVQWADAVPDIAGDGSQPSNGGGFDWDPDDRHKIKTKDWDDPVSCRRPVFTKIWMWMWQDPFGMKIKIKIWGQGQDKKGKIKMKGKTFADADPVLKGQFKKKFWPDFPDAWWFFDDPPPPAGQGDIGHAPQDDHRIGTDTLVRALNHKTKTQGLCTQKIKIDHPVDDKIKIKGFNQARIWIWHGRHPDSDRIIIIMGIQAHHANHDDHYNRVPTPSMDMDHNGDMDMGMMGIGID

CATH classification: 2.70.98.10

Sequence (290 aa):
GITIENSKFKAGIIAERGAELQSSLVNNKADNYEYVWTGDKTFWNRHAPIILFPSSIGKKSNQDQYRLGAKKTYPSQHGFARDYDFDVSDKKSDDSSAVTFTQHQNAETLKKFPFEYTLAVVTYLTDGGLSSVHHYTVTNDDSSKSPFALLGFHPAFNVGLKADGSSFDDYDLTTVEPLNSPLQQRRFGIGPVVPFRNGDDVEDIPGAEGNRRLPLTHDLLDGGLVILANSSEIAKKATLASPHHDHSITLDISSDFPYLTIIWSPEEHKKKKAPFIAVEPFDGLPDQAGEEPTDWYTKLGNTTLSAGANKQLLALKVELHH

B-factor: mean 21.01, std 8.2, range [10.61, 58.03]

InterPro domains:
  IPR008183 Aldose 1-/Glucose-6-phosphate 1-epimerase [PF01263] (2-258)
  IPR011013 Galactose mutarotase-like domain superfamily [SSF74650] (1-285)
  IPR014718 Glycoside hydrolase-type carbohydrate-binding [G3DSA:2.70.98.10] (1-293)
  IPR037481 Protein LacX [cd09024] (2-292)